Protein AF-B7BFP9-F1 (afdb_monomer_lite)

Organism: NCBI:txid537006

Secondary structure (DSSP, 8-state):
--SS--TTTTHHHHHHHHHHHHHHHHHS---GGG----HHHHHHHHHHHHHH-HHHHHHHHTSGGG-BHHHHHT-HHHHTTS---GGGHHHHSTT-SS-HHHHEE--SSGGG-EES-GGGTTSBSS-GGGT--TT--------GGG--HHHHHHHTT-------EEEEGGGTEEEEGGGS----EEETTEEE---S-HHHHHHTTTS---TT-BTTSTT-----GGGTT--HHHHB-TTT--BSS----TT---

pLDDT: mean 83.89, std 14.88, range [41.56, 98.0]

Radius of gyration: 20.92 Å; chains: 1; bounding box: 46×55×46 Å

InterPro domains:
  IPR023155 Cytochrome c-552/4 [PF13435] (49-96)
  IPR023155 Cytochrome c-552/4 [PF13435] (196-236)
  IPR036280 Multiheme cytochrome superfamily [SSF48695] (3-245)

Foldseek 3Di:
DDLQDDCPGPPPVSVVVVVVVVVCVVPHPDDPLNDFDALVSLVSSLVSCCVPPVVLVVLQVLAPQQDAPQNPQLPLVVCQVPPDAQCCCQQQVLRHPDGPVQQKDRPDHSNPIDGPDPVRGNHGSHGPVQWDDPPDPDDPDDPCVRDDPVRNVVVVVPPPDPFTFGQGSVSSGTHTLLRADPDFADAPPDTFAFAPDSVQSSVCSPQPAPPVRYAPHDNHQTFGDPCTHPGLVVAADSNRRDGPDPPPDRRPDD

Sequence (254 aa):
MDCHGTALSGGIKGLAEKTGMIYSHFTKKQTNEDVSLNEEQVLAVADRCAVCHQAEQAAWESGAHSTTYKDIFMDVEHNRMEKPYWDCFRCHGMHYDGTIHDLMSLEGKAEDWHLKNASQADRPAMTCLACHQVHAEQPQNKPYVAKNEKERAVSLTDTRSPATALYMRSEKRHLPSDKLYRTTMFDKDSVVKVSDDPNAWLCMQCHAPNNRREVGSEDDKTPTGLYEGMSCLDCHNPHSNQLKNNYRNVHQKK

Structure (mmCIF, N/CA/C/O backbone):
data_AF-B7BFP9-F1
#
_entry.id   AF-B7BFP9-F1
#
loop_
_atom_site.group_PDB
_atom_site.id
_atom_site.type_symbol
_atom_site.label_atom_id
_atom_site.label_alt_id
_atom_site.label_comp_id
_atom_site.label_asym_id
_atom_site.label_entity_id
_atom_site.label_seq_id
_atom_site.pdbx_PDB_ins_code
_atom_site.Cartn_x
_atom_site.Cartn_y
_atom_site.Cartn_z
_atom_site.occupancy
_atom_site.B_iso_or_equiv
_atom_site.auth_seq_id
_atom_site.auth_comp_id
_atom_site.auth_asym_id
_atom_site.auth_atom_id
_atom_site.pdbx_PDB_model_num
ATOM 1 N N . MET A 1 1 ? 3.159 25.644 -3.700 1.00 49.00 1 MET A N 1
ATOM 2 C CA . MET A 1 1 ? 2.068 24.816 -3.148 1.00 49.00 1 MET A CA 1
ATOM 3 C C . MET A 1 1 ? 2.610 24.191 -1.878 1.00 49.00 1 MET A C 1
ATOM 5 O O . MET A 1 1 ? 3.764 23.783 -1.889 1.00 49.00 1 MET A O 1
ATOM 9 N N . ASP A 1 2 ? 1.856 24.230 -0.786 1.00 56.38 2 ASP A N 1
ATOM 10 C CA . ASP A 1 2 ? 2.325 23.792 0.530 1.00 56.38 2 ASP A CA 1
ATOM 11 C C . ASP A 1 2 ? 1.789 22.387 0.835 1.00 56.38 2 ASP A C 1
ATOM 13 O O . ASP A 1 2 ? 0.614 22.222 1.154 1.00 56.38 2 ASP A O 1
ATOM 17 N N . CYS A 1 3 ? 2.642 21.371 0.686 1.00 53.88 3 CYS A N 1
ATOM 18 C CA . CYS A 1 3 ? 2.263 19.970 0.889 1.00 53.88 3 CYS A CA 1
ATOM 19 C C . CYS A 1 3 ? 2.114 19.597 2.378 1.00 53.88 3 CYS A C 1
ATOM 21 O O . CYS A 1 3 ? 1.461 18.606 2.702 1.00 53.88 3 CYS A O 1
ATOM 23 N N . HIS A 1 4 ? 2.672 20.394 3.299 1.00 53.31 4 HIS A N 1
ATOM 24 C CA . HIS A 1 4 ? 2.682 20.101 4.740 1.00 53.31 4 HIS A CA 1
ATOM 25 C C . HIS A 1 4 ? 1.794 21.042 5.562 1.00 53.31 4 HIS A C 1
ATOM 27 O O . HIS A 1 4 ? 1.442 20.720 6.700 1.00 53.31 4 HIS A O 1
ATOM 33 N N . GLY A 1 5 ? 1.348 22.145 4.961 1.00 50.38 5 GLY A N 1
ATOM 34 C CA . GLY A 1 5 ? 0.632 23.210 5.643 1.00 50.38 5 GLY A CA 1
ATOM 35 C C . GLY A 1 5 ? 1.591 24.155 6.371 1.00 50.38 5 GLY A C 1
ATOM 36 O O . GLY A 1 5 ? 2.664 23.770 6.839 1.00 50.38 5 GLY A O 1
ATOM 37 N N . THR A 1 6 ? 1.193 25.422 6.482 1.00 47.59 6 THR A N 1
ATOM 38 C CA . THR A 1 6 ? 2.045 26.461 7.062 1.00 47.59 6 THR A CA 1
ATOM 39 C C . THR A 1 6 ? 2.088 26.349 8.590 1.00 47.59 6 THR A C 1
ATOM 41 O O . THR A 1 6 ? 1.328 25.615 9.234 1.00 47.59 6 THR A O 1
ATOM 44 N N . ALA A 1 7 ? 2.953 27.140 9.232 1.00 41.56 7 ALA A N 1
ATOM 45 C CA . ALA A 1 7 ? 3.044 27.241 10.691 1.00 41.56 7 ALA A CA 1
ATOM 46 C C . ALA A 1 7 ? 1.686 27.500 11.397 1.00 41.56 7 ALA A C 1
ATOM 48 O O . ALA A 1 7 ? 1.552 27.161 12.571 1.00 41.56 7 ALA A O 1
ATOM 49 N N . LEU A 1 8 ? 0.654 27.964 10.684 1.00 45.28 8 LEU A N 1
ATOM 50 C CA . LEU A 1 8 ? -0.647 28.356 11.235 1.00 45.28 8 LEU A CA 1
ATOM 51 C C . LEU A 1 8 ? -1.835 27.479 10.787 1.00 45.28 8 LEU A C 1
ATOM 53 O O . LEU A 1 8 ? -2.949 27.691 11.254 1.00 45.28 8 LEU A O 1
ATOM 57 N N . SER A 1 9 ? -1.637 26.474 9.926 1.00 52.84 9 SER A N 1
ATOM 58 C CA . SER A 1 9 ? -2.751 25.753 9.282 1.00 52.84 9 SER A CA 1
ATOM 59 C C . SER A 1 9 ? -3.409 24.636 10.116 1.00 52.84 9 SER A C 1
ATOM 61 O O . SER A 1 9 ? -4.266 23.933 9.594 1.00 52.84 9 SER A O 1
ATOM 63 N N . GLY A 1 10 ? -3.009 24.436 11.381 1.00 52.28 10 GLY A N 1
ATOM 64 C CA . GLY A 1 10 ? -3.416 23.283 12.213 1.00 52.28 10 GLY A CA 1
ATOM 65 C C . GLY A 1 10 ? -4.110 23.617 13.542 1.00 52.28 10 GLY A C 1
ATOM 66 O O . GLY A 1 10 ? -4.244 22.743 14.398 1.00 52.28 10 GLY A O 1
ATOM 67 N N . GLY A 1 11 ? -4.504 24.877 13.762 1.00 58.66 11 GLY A N 1
ATOM 68 C CA . GLY A 1 11 ? -5.134 25.311 15.017 1.00 58.66 11 GLY A CA 1
ATOM 69 C C . GLY A 1 11 ? -4.262 25.077 16.265 1.00 58.66 11 GLY A C 1
ATOM 70 O O . GLY A 1 11 ? -3.034 25.042 16.188 1.00 58.66 11 GLY A O 1
ATOM 71 N N . ILE A 1 12 ? -4.897 24.913 17.432 1.00 58.00 12 ILE A N 1
ATOM 72 C CA . ILE A 1 12 ? -4.219 24.753 18.738 1.00 58.00 12 ILE A CA 1
ATOM 73 C C . ILE A 1 12 ? -3.357 23.477 18.789 1.00 58.00 12 ILE A C 1
ATOM 75 O O . ILE A 1 12 ? -2.247 23.505 19.321 1.00 58.00 12 ILE A O 1
ATOM 79 N N . LYS A 1 13 ? -3.832 22.377 18.189 1.00 56.19 13 LYS A N 1
ATOM 80 C CA . LYS A 1 13 ? -3.116 21.090 18.125 1.00 56.19 13 LYS A CA 1
ATOM 81 C C . LYS A 1 13 ? -1.828 21.220 17.302 1.00 56.19 13 LYS A C 1
ATOM 83 O O . LYS A 1 13 ? -0.756 20.861 17.780 1.00 56.19 13 LYS A O 1
ATOM 88 N N . GLY A 1 14 ? -1.903 21.881 16.143 1.00 56.81 14 GLY A N 1
ATOM 89 C CA . GLY A 1 14 ? -0.729 22.176 15.320 1.00 56.81 14 GLY A CA 1
ATOM 90 C C . GLY A 1 14 ? 0.278 23.126 15.981 1.00 56.81 14 GLY A C 1
ATOM 91 O O . GLY A 1 14 ? 1.467 23.040 15.685 1.00 56.81 14 GLY A O 1
ATOM 92 N N . LEU A 1 15 ? -0.158 24.018 16.880 1.00 62.28 15 LEU A N 1
ATOM 93 C CA . LEU A 1 15 ? 0.748 24.884 17.643 1.00 62.28 15 LEU A CA 1
ATOM 94 C C . LEU A 1 15 ? 1.512 24.093 18.717 1.00 62.28 15 LEU A C 1
ATOM 96 O O . LEU A 1 15 ? 2.730 24.225 18.804 1.00 62.28 15 LEU A O 1
ATOM 100 N N . ALA A 1 16 ? 0.823 23.233 19.476 1.00 65.81 16 ALA A N 1
ATOM 101 C CA . ALA A 1 16 ? 1.439 22.383 20.497 1.00 65.81 16 ALA A CA 1
ATOM 102 C C . ALA A 1 16 ? 2.485 21.423 19.901 1.00 65.81 16 ALA A C 1
ATOM 104 O O . ALA A 1 16 ? 3.589 21.295 20.434 1.00 65.81 16 ALA A O 1
ATOM 105 N N . GLU A 1 17 ? 2.177 20.812 18.755 1.00 66.31 17 GLU A N 1
ATOM 106 C CA . GLU A 1 17 ? 3.107 19.952 18.012 1.00 66.31 17 GLU A CA 1
ATOM 107 C C . GLU A 1 17 ? 4.356 20.720 17.559 1.00 66.31 17 GLU A C 1
ATOM 109 O O . GLU A 1 17 ? 5.481 20.256 17.738 1.00 66.31 17 GLU A O 1
ATOM 114 N N . LYS A 1 18 ? 4.182 21.942 17.042 1.00 68.88 18 LYS A N 1
ATOM 115 C CA . LYS A 1 18 ? 5.295 22.797 16.604 1.00 68.88 18 LYS A CA 1
ATOM 116 C C . LYS A 1 18 ? 6.172 23.255 17.764 1.00 68.88 18 LYS A C 1
ATOM 118 O O . LYS A 1 18 ? 7.393 23.252 17.631 1.00 68.88 18 LYS A O 1
ATOM 123 N N . THR A 1 19 ? 5.587 23.602 18.910 1.00 66.75 19 THR A N 1
ATOM 124 C CA . THR A 1 19 ? 6.354 23.908 20.126 1.00 66.75 19 THR A CA 1
ATOM 125 C C . THR A 1 19 ? 7.142 22.686 20.605 1.00 66.75 19 THR A C 1
ATOM 127 O O . THR A 1 19 ? 8.306 22.825 20.980 1.00 66.75 19 THR A O 1
ATOM 130 N N . GLY A 1 20 ? 6.551 21.489 20.517 1.00 67.00 20 GLY A N 1
ATOM 131 C CA . GLY A 1 20 ? 7.229 20.221 20.790 1.00 67.00 20 GLY A CA 1
ATOM 132 C C . GLY A 1 20 ? 8.412 19.956 19.855 1.00 67.00 20 GLY A C 1
ATOM 133 O O . GLY A 1 20 ? 9.488 19.609 20.337 1.00 67.00 20 GLY A O 1
ATOM 134 N N . MET A 1 21 ? 8.248 20.192 18.548 1.00 65.94 21 MET A N 1
ATOM 135 C CA . MET A 1 21 ? 9.328 20.061 17.560 1.00 65.94 21 MET A CA 1
ATOM 136 C C . MET A 1 21 ? 10.461 21.065 17.786 1.00 65.94 21 MET A C 1
ATOM 138 O O . MET A 1 21 ? 11.628 20.701 17.714 1.00 65.94 21 MET A O 1
ATOM 142 N N . ILE A 1 22 ? 10.146 22.330 18.084 1.00 68.25 22 ILE A N 1
ATOM 143 C CA . ILE A 1 22 ? 11.162 23.341 18.413 1.00 68.25 22 ILE A CA 1
ATOM 144 C C . ILE A 1 22 ? 11.951 22.883 19.642 1.00 68.25 22 ILE A C 1
ATOM 146 O O . ILE A 1 22 ? 13.179 22.844 19.615 1.00 68.25 22 ILE A O 1
ATOM 150 N N . TYR A 1 23 ? 11.256 22.474 20.704 1.00 72.25 23 TYR A N 1
ATOM 151 C CA . TYR A 1 23 ? 11.901 21.980 21.914 1.00 72.25 23 TYR A CA 1
ATOM 152 C C . TYR A 1 23 ? 12.798 20.767 21.636 1.00 72.25 23 TYR A C 1
ATOM 154 O O . TYR A 1 23 ? 13.943 20.745 22.089 1.00 72.25 23 TYR A O 1
ATOM 162 N N . SER A 1 24 ? 12.329 19.776 20.873 1.00 63.72 24 SER A N 1
ATOM 163 C CA . SER A 1 24 ? 13.128 18.593 20.545 1.00 63.72 24 SER A CA 1
ATOM 164 C C . SER A 1 24 ? 14.337 18.932 19.675 1.00 63.72 24 SER A C 1
ATOM 166 O O . SER A 1 24 ? 15.407 18.389 19.930 1.00 63.72 24 SER A O 1
ATOM 168 N N . HIS A 1 25 ? 14.219 19.876 18.739 1.00 65.69 25 HIS A N 1
ATOM 169 C CA . HIS A 1 25 ? 15.328 20.318 17.889 1.00 65.69 25 HIS A CA 1
ATOM 170 C C . HIS A 1 25 ? 16.458 20.991 18.686 1.00 65.69 25 HIS A C 1
ATOM 172 O O . HIS A 1 25 ? 17.631 20.830 18.359 1.00 65.69 25 HIS A O 1
ATOM 178 N N . PHE A 1 26 ? 16.121 21.716 19.760 1.00 71.00 26 PHE A N 1
ATOM 179 C CA . PHE A 1 26 ? 17.104 22.399 20.611 1.00 71.00 26 PHE A CA 1
ATOM 180 C C . PHE A 1 26 ? 17.615 21.561 21.792 1.00 71.00 26 PHE A C 1
ATOM 182 O O . PHE A 1 26 ? 18.629 21.917 22.390 1.00 71.00 26 PHE A O 1
ATOM 189 N N . THR A 1 27 ? 16.942 20.461 22.146 1.00 71.44 27 THR A N 1
ATOM 190 C CA . THR A 1 27 ? 17.296 19.638 23.323 1.00 71.44 27 THR A CA 1
ATOM 191 C C . THR A 1 27 ? 17.745 18.220 22.987 1.00 71.44 27 THR A C 1
ATOM 193 O O . THR A 1 27 ? 18.353 17.558 23.828 1.00 71.44 27 THR A O 1
ATOM 196 N N . LYS A 1 28 ? 17.479 17.737 21.768 1.00 63.47 28 LYS A N 1
ATOM 197 C CA . LYS A 1 28 ? 17.829 16.392 21.305 1.00 63.47 28 LYS A CA 1
ATOM 198 C C . LYS A 1 28 ? 18.493 16.473 19.934 1.00 63.47 28 LYS A C 1
ATOM 200 O O . LYS A 1 28 ? 18.081 17.242 19.073 1.00 63.47 28 LYS A O 1
ATOM 205 N N . LYS A 1 29 ? 19.496 15.625 19.696 1.00 59.88 29 LYS A N 1
ATOM 206 C CA . LYS A 1 29 ? 20.026 15.406 18.347 1.00 59.88 29 LYS A CA 1
ATOM 207 C C . LYS A 1 29 ? 19.013 14.552 17.580 1.00 59.88 29 LYS A C 1
ATOM 209 O O . LYS A 1 29 ? 19.076 13.333 17.665 1.00 59.88 29 LYS A O 1
ATOM 214 N N . GLN A 1 30 ? 18.054 15.194 16.918 1.00 59.75 30 GLN A N 1
ATOM 215 C CA . GLN A 1 30 ? 17.113 14.523 16.020 1.00 59.75 30 GLN A CA 1
ATOM 216 C C . GLN A 1 30 ? 17.633 14.569 14.583 1.00 59.75 30 GLN A C 1
ATOM 218 O O . GLN A 1 30 ? 18.145 15.589 14.124 1.00 59.75 30 GLN A O 1
ATOM 223 N N . THR A 1 31 ? 17.507 13.453 13.885 1.00 60.41 31 THR A N 1
ATOM 224 C CA . THR A 1 31 ? 17.652 13.341 12.436 1.00 60.41 31 THR A CA 1
ATOM 225 C C . THR A 1 31 ? 16.282 13.504 11.775 1.00 60.41 31 THR A C 1
ATOM 227 O O . THR A 1 31 ? 15.247 13.376 12.430 1.00 60.41 31 THR A O 1
ATOM 230 N N . ASN A 1 32 ? 16.247 13.770 10.466 1.00 58.62 32 ASN A N 1
ATOM 231 C CA . ASN A 1 32 ? 14.982 13.821 9.719 1.00 58.62 32 ASN A CA 1
ATOM 232 C C . ASN A 1 32 ? 14.207 12.489 9.783 1.00 58.62 32 ASN A C 1
ATOM 234 O O . ASN A 1 32 ? 12.997 12.483 9.590 1.00 58.62 32 ASN A O 1
ATOM 238 N N . GLU A 1 33 ? 14.894 11.380 10.072 1.00 57.06 33 GLU A N 1
ATOM 239 C CA . GLU A 1 33 ? 14.308 10.043 10.206 1.00 57.06 33 GLU A CA 1
ATOM 240 C C . GLU A 1 33 ? 13.586 9.833 11.551 1.00 57.06 33 GLU A C 1
ATOM 242 O O . GLU A 1 33 ? 12.790 8.909 11.670 1.00 57.06 33 GLU A O 1
ATOM 247 N N . ASP A 1 34 ? 13.799 10.710 12.543 1.00 64.56 34 ASP A N 1
ATOM 248 C CA . ASP A 1 34 ? 13.160 10.629 13.868 1.00 64.56 34 ASP A CA 1
ATOM 249 C C . ASP A 1 34 ? 11.765 11.284 13.914 1.00 64.56 34 ASP A C 1
ATOM 251 O O . ASP A 1 34 ? 11.083 11.250 14.944 1.00 64.56 34 ASP A O 1
ATOM 255 N N . VAL A 1 35 ? 11.336 11.917 12.817 1.00 69.81 35 VAL A N 1
ATOM 256 C CA . VAL A 1 35 ? 10.025 12.566 12.697 1.00 69.81 35 VAL A CA 1
ATOM 257 C C . VAL A 1 35 ? 9.077 11.624 11.962 1.00 69.81 35 VAL A C 1
ATOM 259 O O . VAL A 1 35 ? 9.203 11.414 10.759 1.00 69.81 35 VAL A O 1
ATOM 262 N N . SER A 1 36 ? 8.099 11.078 12.686 1.00 79.50 36 SER A N 1
ATOM 263 C CA . SER A 1 36 ? 7.050 10.225 12.119 1.00 79.50 36 SER A CA 1
ATOM 264 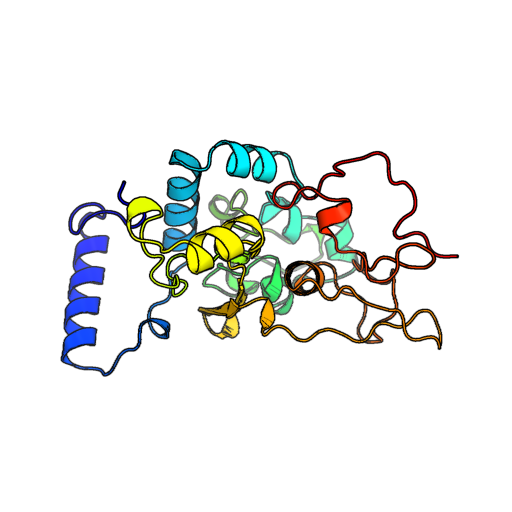C C . SER A 1 36 ? 5.685 10.902 12.179 1.00 79.50 36 SER A C 1
ATOM 266 O O . SER A 1 36 ? 5.404 11.699 13.076 1.00 79.50 36 SER A O 1
ATOM 268 N N . LEU A 1 37 ? 4.842 10.578 11.201 1.00 86.50 37 LEU A N 1
ATOM 269 C CA . LEU A 1 37 ? 3.449 11.003 11.156 1.00 86.50 37 LEU A CA 1
ATOM 270 C C . LEU A 1 37 ? 2.576 9.967 11.870 1.00 86.50 37 LEU A C 1
ATOM 272 O O . LEU A 1 37 ? 2.803 8.764 11.735 1.00 86.50 37 LEU A O 1
ATOM 276 N N . ASN A 1 38 ? 1.578 10.444 12.607 1.00 90.81 38 ASN A N 1
ATOM 277 C CA . ASN A 1 38 ? 0.471 9.608 13.072 1.00 90.81 38 ASN A CA 1
ATOM 278 C C . ASN A 1 38 ? -0.551 9.384 11.939 1.00 90.81 38 ASN A C 1
ATOM 280 O O . ASN A 1 38 ? -0.467 10.028 10.890 1.00 90.81 38 ASN A O 1
ATOM 284 N N . GLU A 1 39 ? -1.524 8.496 12.136 1.00 93.69 39 GLU A N 1
ATOM 285 C CA . GLU A 1 39 ? -2.492 8.135 11.092 1.00 93.69 39 GLU A CA 1
ATOM 286 C C . GLU A 1 39 ? -3.266 9.352 10.559 1.00 93.69 39 GLU A C 1
ATOM 288 O O . GLU A 1 39 ? -3.402 9.542 9.353 1.00 93.69 39 GLU A O 1
ATOM 293 N N . GLU A 1 40 ? -3.747 10.211 11.459 1.00 93.00 40 GLU A N 1
ATOM 294 C CA . GLU A 1 40 ? -4.509 11.418 11.115 1.00 93.00 40 GLU A CA 1
ATOM 295 C C . GLU A 1 40 ? -3.687 12.354 10.217 1.00 93.00 40 GLU A C 1
ATOM 297 O O . GLU A 1 40 ? -4.192 12.892 9.232 1.00 93.00 40 GLU A O 1
ATOM 302 N N . GLN A 1 41 ? -2.397 12.507 10.518 1.00 91.19 41 GLN A N 1
ATOM 303 C CA . GLN A 1 41 ? -1.469 13.301 9.720 1.00 91.19 41 GLN A CA 1
ATOM 304 C C . GLN A 1 41 ? -1.157 12.642 8.372 1.00 91.19 41 GLN A C 1
ATOM 306 O O . GLN A 1 41 ? -1.090 13.346 7.366 1.00 91.19 41 GLN A O 1
ATOM 311 N N . VAL A 1 42 ? -0.991 11.315 8.326 1.00 92.50 42 VAL A N 1
ATOM 312 C CA . VAL A 1 42 ? -0.808 10.560 7.074 1.00 92.50 42 VAL A CA 1
ATOM 313 C C . VAL A 1 42 ? -1.997 10.790 6.143 1.00 92.50 42 VAL A C 1
ATOM 315 O O . VAL A 1 42 ? -1.793 11.123 4.976 1.00 92.50 42 VAL A O 1
ATOM 318 N N . LEU A 1 43 ? -3.223 10.654 6.654 1.00 94.00 43 LEU A N 1
ATOM 319 C CA . LEU A 1 43 ? -4.447 10.872 5.880 1.00 94.00 43 LEU A CA 1
ATOM 320 C C . LEU A 1 43 ? -4.532 12.319 5.381 1.00 94.00 43 LEU A C 1
ATOM 322 O O . LEU A 1 43 ? -4.720 12.550 4.190 1.00 94.00 43 LEU A O 1
ATOM 326 N N . ALA A 1 44 ? -4.262 13.296 6.251 1.00 92.44 44 ALA A N 1
ATOM 327 C CA . ALA A 1 44 ? -4.261 14.705 5.866 1.00 92.44 44 ALA A CA 1
ATOM 328 C C . ALA A 1 44 ? -3.203 15.045 4.797 1.00 92.44 44 ALA A C 1
ATOM 330 O O . ALA A 1 44 ? -3.405 15.953 3.990 1.00 92.44 44 ALA A O 1
ATOM 331 N N . VAL A 1 45 ? -2.057 14.357 4.790 1.00 90.75 45 VAL A N 1
ATOM 332 C CA . VAL A 1 45 ? -1.042 14.508 3.737 1.00 90.75 45 VAL A CA 1
ATOM 333 C C . VAL A 1 45 ? -1.506 13.849 2.439 1.00 90.75 45 VAL A C 1
ATOM 335 O O . VAL A 1 45 ? -1.376 14.471 1.387 1.00 90.75 45 VAL A O 1
ATOM 338 N N . ALA A 1 46 ? -2.077 12.643 2.499 1.00 90.94 46 ALA A N 1
ATOM 339 C CA . ALA A 1 46 ? -2.614 11.957 1.325 1.00 90.94 46 ALA A CA 1
ATOM 340 C C . ALA A 1 46 ? -3.694 12.799 0.616 1.00 90.94 46 ALA A C 1
ATOM 342 O O . ALA A 1 46 ? -3.609 13.002 -0.596 1.00 90.94 46 ALA A O 1
ATOM 343 N N . ASP A 1 47 ? -4.611 13.411 1.372 1.00 91.81 47 ASP A N 1
ATOM 344 C CA . ASP A 1 47 ? -5.629 14.325 0.831 1.00 91.81 47 ASP A CA 1
ATOM 345 C C . ASP A 1 47 ? -5.007 15.532 0.108 1.00 91.81 47 ASP A C 1
ATOM 347 O O . ASP A 1 47 ? -5.505 16.003 -0.916 1.00 91.81 47 ASP A O 1
ATOM 351 N N . ARG A 1 48 ? -3.875 16.045 0.606 1.00 90.25 48 ARG A N 1
ATOM 352 C CA . ARG A 1 48 ? -3.155 17.153 -0.043 1.00 90.25 48 ARG A CA 1
ATOM 353 C C . ARG A 1 48 ? -2.434 16.712 -1.306 1.00 90.25 48 ARG A C 1
ATOM 355 O O . ARG A 1 48 ? -2.352 17.507 -2.242 1.00 90.25 48 ARG A O 1
ATOM 362 N N . CYS A 1 49 ? -1.929 15.479 -1.360 1.00 88.56 49 CYS A N 1
ATOM 363 C CA . CYS A 1 49 ? -1.358 14.923 -2.585 1.00 88.56 49 CYS A CA 1
ATOM 364 C C . CYS A 1 49 ? -2.391 14.973 -3.719 1.00 88.56 49 CYS A C 1
ATOM 366 O O . CYS A 1 49 ? -2.066 15.460 -4.803 1.00 88.56 49 CYS A O 1
ATOM 368 N N . ALA A 1 50 ? -3.641 14.583 -3.445 1.00 89.69 50 ALA A N 1
ATOM 369 C CA . ALA A 1 50 ? -4.731 14.554 -4.423 1.00 89.69 50 ALA A CA 1
ATOM 370 C C . ALA A 1 50 ? -5.053 15.923 -5.054 1.00 89.69 50 ALA A C 1
ATOM 372 O O . ALA A 1 50 ? -5.519 15.981 -6.190 1.00 89.69 50 ALA A O 1
ATOM 373 N N . VAL A 1 51 ? -4.750 17.038 -4.375 1.00 89.38 51 VAL A N 1
ATOM 374 C CA . VAL A 1 51 ? -4.963 18.393 -4.922 1.00 89.38 51 VAL A CA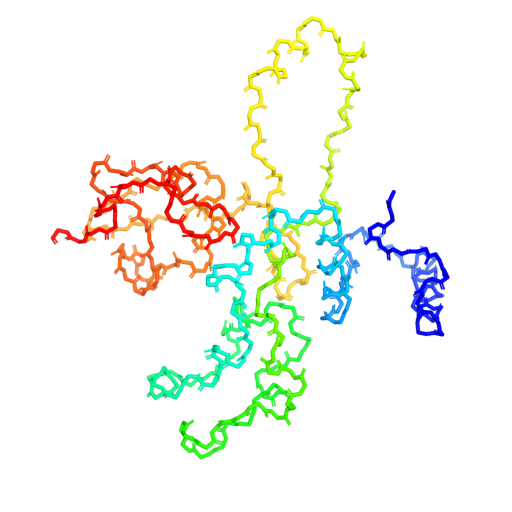 1
ATOM 375 C C . VAL A 1 51 ? -4.157 18.616 -6.206 1.00 89.38 51 VAL A C 1
ATOM 377 O O . VAL A 1 51 ? -4.653 19.256 -7.134 1.00 89.38 51 VAL A O 1
ATOM 380 N N . CYS A 1 52 ? -2.929 18.089 -6.265 1.00 86.31 52 CYS A N 1
ATOM 381 C CA . CYS A 1 52 ? -2.029 18.239 -7.415 1.00 86.31 52 CYS A CA 1
ATOM 382 C C . CYS A 1 52 ? -1.911 16.953 -8.252 1.00 86.31 52 CYS A C 1
ATOM 384 O O . CYS A 1 52 ? -1.756 17.038 -9.467 1.00 86.31 52 CYS A O 1
ATOM 386 N N . HIS A 1 53 ? -2.010 15.780 -7.623 1.00 87.88 53 HIS A N 1
ATOM 387 C CA . HIS A 1 53 ? -1.886 14.454 -8.240 1.00 87.88 53 HIS A CA 1
ATOM 388 C C . HIS A 1 53 ? -3.258 13.826 -8.512 1.00 87.88 53 HIS A C 1
ATOM 390 O O . HIS A 1 53 ? -3.575 12.732 -8.052 1.00 87.88 53 HIS A O 1
ATOM 396 N N . GLN A 1 54 ? -4.112 14.557 -9.231 1.00 92.38 54 GLN A N 1
ATOM 397 C CA . GLN A 1 54 ? -5.512 14.173 -9.449 1.00 92.38 54 GLN A CA 1
ATOM 398 C C . GLN A 1 54 ? -5.651 12.898 -10.291 1.00 92.38 54 GLN A C 1
ATOM 400 O O . GLN A 1 54 ? -6.530 12.080 -10.034 1.00 92.38 54 GLN A O 1
ATOM 405 N N . ALA A 1 55 ? -4.782 12.713 -11.290 1.00 91.19 55 ALA A N 1
ATOM 406 C CA . ALA A 1 55 ? -4.812 11.530 -12.147 1.00 91.19 55 ALA A CA 1
ATOM 407 C C . ALA A 1 55 ? -4.361 10.274 -11.389 1.00 91.19 55 ALA A C 1
ATOM 409 O O . ALA A 1 55 ? -4.971 9.215 -11.527 1.00 91.19 55 ALA A O 1
ATOM 410 N N . GLU A 1 56 ? -3.316 10.393 -10.567 1.00 92.00 56 GLU A N 1
ATOM 411 C CA . GLU A 1 56 ? -2.841 9.311 -9.707 1.00 92.00 56 GLU A CA 1
ATOM 412 C C . GLU A 1 56 ? -3.871 8.960 -8.632 1.00 92.00 56 GLU A C 1
ATOM 414 O O . GLU A 1 56 ? -4.128 7.777 -8.418 1.00 92.00 56 GLU A O 1
ATOM 419 N N . GLN A 1 57 ? -4.508 9.967 -8.024 1.00 93.94 57 GLN A N 1
ATOM 420 C CA . GLN A 1 57 ? -5.600 9.769 -7.072 1.00 93.94 57 GLN A CA 1
ATOM 421 C C . GLN A 1 57 ? -6.764 9.008 -7.714 1.00 93.94 57 GLN A C 1
ATOM 423 O O . GLN A 1 57 ? -7.179 7.981 -7.191 1.00 93.94 57 GLN A O 1
ATOM 428 N N . ALA A 1 58 ? -7.250 9.459 -8.874 1.00 94.69 58 ALA A N 1
ATOM 429 C CA . ALA A 1 58 ? -8.350 8.794 -9.573 1.00 94.69 58 ALA A CA 1
ATOM 430 C C . ALA A 1 58 ? -7.998 7.347 -9.965 1.00 94.69 58 ALA A C 1
ATOM 432 O O . ALA A 1 58 ? -8.839 6.452 -9.892 1.00 94.69 58 ALA A O 1
ATOM 433 N N . ALA A 1 59 ? -6.745 7.092 -10.356 1.00 92.94 59 ALA A N 1
ATOM 434 C CA . ALA A 1 59 ? -6.275 5.738 -10.621 1.00 92.94 59 ALA A CA 1
ATOM 435 C C . ALA A 1 59 ? -6.273 4.882 -9.343 1.00 92.94 59 ALA A C 1
ATOM 437 O O . ALA A 1 59 ? -6.772 3.758 -9.381 1.00 92.94 59 ALA A O 1
ATOM 438 N N . TRP A 1 60 ? -5.771 5.409 -8.223 1.00 95.19 60 TRP A N 1
ATOM 439 C CA . TRP A 1 60 ? -5.785 4.724 -6.928 1.00 95.19 60 TRP A CA 1
ATOM 440 C C . TRP A 1 60 ? -7.212 4.394 -6.469 1.00 95.19 60 TRP A C 1
ATOM 442 O O . TRP A 1 60 ? -7.480 3.233 -6.173 1.00 95.19 60 TRP A O 1
ATOM 452 N N . GLU A 1 61 ? -8.141 5.356 -6.532 1.00 95.12 61 GLU A N 1
ATOM 453 C CA . GLU A 1 61 ? -9.566 5.175 -6.190 1.00 95.12 61 GLU A CA 1
ATOM 454 C C . GLU A 1 61 ? -10.282 4.147 -7.075 1.00 95.12 61 GLU A C 1
ATOM 456 O O . GLU A 1 61 ? -11.241 3.507 -6.652 1.00 95.12 61 GLU A O 1
ATOM 461 N N . SER A 1 62 ? -9.838 3.984 -8.324 1.00 94.06 62 SER A N 1
ATOM 462 C CA . SER A 1 62 ? -10.417 3.001 -9.247 1.00 94.06 62 SER A CA 1
ATOM 463 C C . SER A 1 62 ? -9.903 1.569 -9.032 1.00 94.06 62 SER A C 1
ATOM 465 O O . SER A 1 62 ? -10.385 0.636 -9.682 1.00 94.06 62 SER A O 1
ATOM 467 N N . GLY A 1 63 ? -8.875 1.392 -8.198 1.00 90.75 63 GLY A N 1
ATOM 468 C CA . GLY A 1 63 ? -8.168 0.132 -7.997 1.00 90.75 63 GLY A CA 1
ATOM 469 C C . GLY A 1 63 ? -8.402 -0.484 -6.621 1.00 90.75 63 GLY A C 1
ATOM 470 O O . GLY A 1 63 ? -8.865 0.161 -5.692 1.00 90.75 63 GLY A O 1
ATOM 471 N N . ALA A 1 64 ? -7.990 -1.742 -6.447 1.00 89.38 64 ALA A N 1
ATOM 472 C CA . ALA A 1 64 ? -8.077 -2.423 -5.149 1.00 89.38 64 ALA A CA 1
ATOM 473 C C . ALA A 1 64 ? -7.164 -1.803 -4.069 1.00 89.38 64 ALA A C 1
ATOM 475 O O . ALA A 1 64 ? -7.292 -2.114 -2.888 1.00 89.38 64 ALA A O 1
ATOM 476 N N . HIS A 1 65 ? -6.241 -0.911 -4.447 1.00 92.06 65 HIS A N 1
ATOM 477 C CA . HIS A 1 65 ? -5.388 -0.206 -3.494 1.00 92.06 65 HIS A CA 1
ATOM 478 C C . HIS A 1 65 ? -6.137 0.826 -2.643 1.00 92.06 65 HIS A C 1
ATOM 480 O O . HIS A 1 65 ? -5.628 1.180 -1.581 1.00 92.06 65 HIS A O 1
ATOM 486 N N . SER A 1 66 ? -7.333 1.265 -3.054 1.00 94.50 66 SER A N 1
ATOM 487 C CA . SER A 1 66 ? -8.203 2.121 -2.239 1.00 94.50 66 SER A CA 1
ATOM 488 C C . SER A 1 66 ? -9.104 1.347 -1.275 1.00 94.50 66 SER A C 1
ATOM 490 O O . SER A 1 66 ? -10.066 1.905 -0.752 1.00 94.50 66 SER A O 1
ATOM 492 N N . THR A 1 67 ? -8.806 0.065 -1.040 1.00 95.00 67 THR A N 1
ATOM 493 C CA . THR A 1 67 ? -9.490 -0.758 -0.038 1.00 95.00 67 THR A CA 1
ATOM 494 C C . THR A 1 67 ? -9.447 -0.110 1.343 1.00 95.00 67 THR A C 1
ATOM 496 O O . THR A 1 67 ? -8.454 0.507 1.746 1.00 95.00 67 THR A O 1
ATOM 499 N N . THR A 1 68 ? -10.523 -0.292 2.096 1.00 97.69 68 THR A N 1
ATOM 500 C CA . THR A 1 68 ? -10.684 0.284 3.431 1.00 97.69 68 THR A CA 1
ATOM 501 C C . THR A 1 68 ? -10.417 -0.737 4.535 1.00 97.69 68 THR A C 1
ATOM 503 O O . THR A 1 68 ? -10.323 -1.942 4.284 1.00 97.69 68 THR A O 1
ATOM 506 N N . TYR A 1 69 ? -10.323 -0.278 5.785 1.00 98.00 69 TYR A N 1
ATOM 507 C CA . TYR A 1 69 ? -10.289 -1.186 6.935 1.00 98.00 69 TYR A CA 1
ATOM 508 C C . TYR A 1 69 ? -11.527 -2.068 7.014 1.00 98.00 69 TYR A C 1
ATOM 510 O O . TYR A 1 69 ? -11.416 -3.226 7.407 1.00 98.00 69 TYR A O 1
ATOM 518 N N . LYS A 1 70 ? -12.697 -1.554 6.631 1.00 97.75 70 LYS A N 1
ATOM 519 C CA . LYS A 1 70 ? -13.910 -2.362 6.561 1.00 97.75 70 LYS A CA 1
ATOM 520 C C . LYS A 1 70 ? -13.767 -3.480 5.532 1.00 97.75 70 LYS A C 1
ATOM 522 O O . LYS A 1 70 ? -14.037 -4.622 5.873 1.00 97.75 70 LYS A O 1
ATOM 527 N N . ASP A 1 71 ? -13.321 -3.169 4.320 1.00 97.25 71 ASP A N 1
ATOM 528 C CA . ASP A 1 71 ? -13.198 -4.168 3.249 1.00 97.25 71 ASP A CA 1
ATOM 529 C C . ASP A 1 71 ? -12.236 -5.304 3.625 1.00 97.25 71 ASP A C 1
ATOM 531 O O . ASP A 1 71 ? -12.501 -6.456 3.304 1.00 97.25 71 ASP A O 1
ATOM 535 N N . ILE A 1 72 ? -11.151 -4.990 4.345 1.00 96.56 72 ILE A N 1
ATOM 536 C CA . ILE A 1 72 ? -10.166 -5.990 4.777 1.00 96.56 72 ILE A CA 1
ATOM 537 C C . ILE A 1 72 ? -10.604 -6.730 6.046 1.00 96.56 72 ILE A C 1
ATOM 539 O O . ILE A 1 72 ? -10.632 -7.956 6.075 1.00 96.56 72 ILE A O 1
ATOM 543 N N . PHE A 1 73 ? -10.909 -6.010 7.128 1.00 97.44 73 PHE A N 1
ATOM 544 C CA . PHE A 1 73 ? -11.066 -6.622 8.453 1.00 97.44 73 PHE A CA 1
ATOM 545 C C . PHE A 1 73 ? -12.491 -7.105 8.747 1.00 97.44 73 PHE A C 1
ATOM 547 O O . PHE A 1 73 ? -12.689 -7.835 9.720 1.00 97.44 73 PHE A O 1
ATOM 554 N N . MET A 1 74 ? -13.476 -6.730 7.924 1.00 96.75 74 MET A N 1
ATOM 555 C CA . MET A 1 74 ? -14.870 -7.179 8.053 1.00 96.75 74 MET A CA 1
ATOM 556 C C . MET A 1 74 ? -15.262 -8.243 7.014 1.00 96.75 74 MET A C 1
ATOM 558 O O . MET A 1 74 ? -16.444 -8.581 6.926 1.00 96.75 74 MET A O 1
ATOM 562 N N . ASP A 1 75 ? -14.316 -8.783 6.236 1.00 96.88 75 ASP A N 1
ATOM 563 C CA . ASP A 1 75 ? -14.580 -9.923 5.352 1.00 96.88 75 ASP A CA 1
ATOM 564 C C . ASP A 1 75 ? -14.768 -11.197 6.189 1.00 96.88 75 ASP A C 1
ATOM 566 O O . ASP A 1 75 ? -13.817 -11.817 6.665 1.00 96.88 75 ASP A O 1
ATOM 570 N N . VAL A 1 76 ? -16.027 -11.592 6.378 1.00 96.81 76 VAL A N 1
ATOM 571 C CA . VAL A 1 76 ? -16.390 -12.770 7.175 1.00 96.81 76 VAL A CA 1
ATOM 572 C C . VAL A 1 76 ? -15.851 -14.065 6.563 1.00 96.81 76 VAL A C 1
ATOM 574 O O . VAL A 1 76 ? -15.464 -14.963 7.310 1.00 96.81 76 VAL A O 1
ATOM 577 N N . GLU A 1 77 ? -15.804 -14.186 5.233 1.00 96.44 77 GLU A N 1
ATOM 578 C CA . GLU A 1 77 ? -15.315 -15.407 4.587 1.00 96.44 77 GLU A CA 1
ATOM 579 C C . GLU A 1 77 ? -13.808 -15.561 4.794 1.00 96.44 77 GLU A C 1
ATOM 581 O O . GLU A 1 77 ? -13.346 -16.644 5.157 1.00 96.44 77 GLU A O 1
ATOM 586 N N . HIS A 1 78 ? -13.050 -14.469 4.665 1.00 94.69 78 HIS A N 1
ATOM 587 C CA . HIS A 1 78 ? -11.633 -14.469 5.023 1.00 94.69 78 HIS A CA 1
ATOM 588 C C . HIS A 1 78 ? -11.420 -14.734 6.519 1.00 94.69 78 HIS A C 1
ATO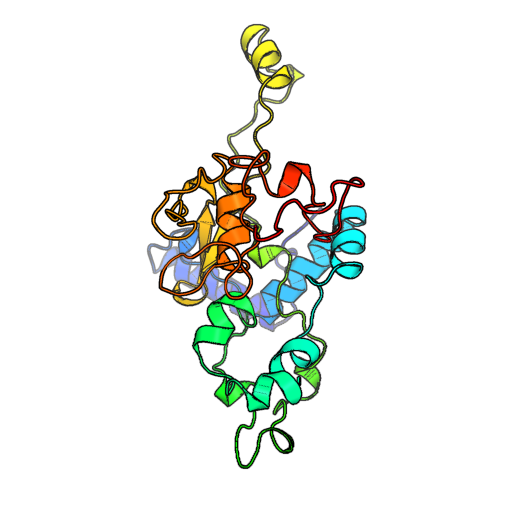M 590 O O . HIS A 1 78 ? -10.628 -15.601 6.889 1.00 94.69 78 HIS A O 1
ATOM 596 N N . ASN A 1 79 ? -12.177 -14.056 7.385 1.00 96.31 79 ASN A N 1
ATOM 597 C CA . ASN A 1 79 ? -12.041 -14.150 8.840 1.00 96.31 79 ASN A CA 1
ATOM 598 C C . ASN A 1 79 ? -12.336 -15.553 9.403 1.00 96.31 79 ASN A C 1
ATOM 600 O O . ASN A 1 79 ? -11.890 -15.889 10.503 1.00 96.31 79 ASN A O 1
ATOM 604 N N . ARG A 1 80 ? -13.083 -16.393 8.673 1.00 96.19 80 ARG A N 1
ATOM 605 C CA . ARG A 1 80 ? -13.262 -17.817 9.011 1.00 96.19 80 ARG A CA 1
ATOM 606 C C . ARG A 1 80 ? -12.006 -18.652 8.768 1.00 96.19 80 ARG A C 1
ATOM 608 O O . ARG A 1 80 ? -11.869 -19.706 9.388 1.00 96.19 80 ARG A O 1
ATOM 615 N N . MET A 1 81 ? -11.131 -18.216 7.864 1.00 94.50 81 MET A N 1
ATOM 616 C CA . MET A 1 81 ? -9.874 -18.891 7.537 1.00 94.50 81 MET A CA 1
ATOM 617 C C . MET A 1 81 ? -8.733 -18.411 8.431 1.00 94.50 81 MET A C 1
ATOM 619 O O . MET A 1 81 ? -7.993 -19.239 8.953 1.00 94.50 81 MET A O 1
ATOM 623 N N . GLU A 1 82 ? -8.624 -17.098 8.637 1.00 92.94 82 GLU A N 1
ATOM 624 C CA . GLU A 1 82 ? -7.559 -16.482 9.426 1.00 92.94 82 GLU A CA 1
ATOM 625 C C . GLU A 1 82 ? -8.139 -15.395 10.333 1.00 92.94 82 GLU A C 1
ATOM 627 O O . GLU A 1 82 ? -8.837 -14.484 9.888 1.00 92.94 82 GLU A O 1
ATOM 632 N N . LYS A 1 83 ? -7.847 -15.475 11.634 1.00 95.50 83 LYS A N 1
ATOM 633 C CA . LYS A 1 83 ? -8.282 -14.449 12.582 1.00 95.50 83 LYS A CA 1
ATOM 634 C C . LYS A 1 83 ? -7.392 -13.214 12.425 1.00 95.50 83 LYS A C 1
ATOM 636 O O . LYS A 1 83 ? -6.185 -13.373 12.573 1.00 95.50 83 LYS A O 1
ATOM 641 N N . PRO A 1 84 ? -7.934 -11.989 12.263 1.00 96.06 84 PRO A N 1
ATOM 642 C CA . PRO A 1 84 ? -7.110 -10.788 12.210 1.00 96.06 84 PRO A CA 1
ATOM 643 C C . PRO A 1 84 ? -6.139 -10.703 13.391 1.00 96.06 84 PRO A C 1
ATOM 645 O O . PRO A 1 84 ? -6.535 -10.802 14.557 1.00 96.06 84 PRO A O 1
ATOM 648 N N . TYR A 1 85 ? -4.860 -10.508 13.084 1.00 94.81 85 TYR A N 1
ATOM 649 C CA . TYR A 1 85 ? -3.781 -10.458 14.064 1.00 94.81 85 TYR A CA 1
ATOM 650 C C . TYR A 1 85 ? -2.793 -9.335 13.735 1.00 94.81 85 TYR A C 1
ATOM 652 O O . TYR A 1 85 ? -2.950 -8.589 12.770 1.00 94.81 85 TYR A O 1
ATOM 660 N N . TRP A 1 86 ? -1.786 -9.154 14.590 1.00 91.69 86 TRP A N 1
ATOM 661 C CA . TRP A 1 86 ? -0.906 -7.986 14.531 1.00 91.69 86 TRP A CA 1
ATOM 662 C C . TRP A 1 86 ? -0.125 -7.860 13.212 1.00 91.69 86 TRP A C 1
ATOM 664 O O . TRP A 1 86 ? 0.139 -6.737 12.787 1.00 91.69 86 TRP A O 1
ATOM 674 N N . ASP A 1 87 ? 0.227 -8.967 12.552 1.00 91.62 87 ASP A N 1
ATOM 675 C CA . ASP A 1 87 ? 1.040 -8.931 11.327 1.00 91.62 87 ASP A CA 1
ATOM 676 C C . ASP A 1 87 ? 0.214 -8.505 10.105 1.00 91.62 87 ASP A C 1
ATOM 678 O O . ASP A 1 87 ? 0.760 -7.947 9.156 1.00 91.62 87 ASP A O 1
ATOM 682 N N . CYS A 1 88 ? -1.122 -8.613 10.166 1.00 93.94 88 CYS A N 1
ATOM 683 C CA . CYS A 1 88 ? -2.008 -8.027 9.157 1.00 93.94 88 CYS A CA 1
ATOM 684 C C . CYS A 1 88 ? -1.752 -6.516 9.001 1.00 93.94 88 CYS A C 1
ATOM 686 O O . CYS A 1 88 ? -1.893 -5.965 7.910 1.00 93.94 88 CYS A O 1
ATOM 688 N N . PHE A 1 89 ? -1.320 -5.830 10.069 1.00 95.50 89 PHE A N 1
ATOM 689 C CA . PHE A 1 89 ? -0.999 -4.400 10.030 1.00 95.50 89 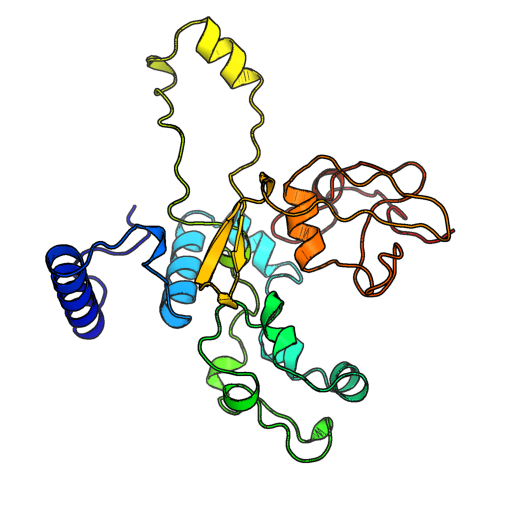PHE A CA 1
ATOM 690 C C . PHE A 1 89 ? 0.313 -4.068 9.327 1.00 95.50 89 PHE A C 1
ATOM 692 O O . PHE A 1 89 ? 0.553 -2.895 9.037 1.00 95.50 89 PHE A O 1
ATOM 699 N N . ARG A 1 90 ? 1.147 -5.061 8.999 1.00 91.50 90 ARG A N 1
ATOM 700 C CA . ARG A 1 90 ? 2.319 -4.842 8.148 1.00 91.50 90 ARG A CA 1
ATOM 701 C C . ARG A 1 90 ? 1.918 -4.290 6.776 1.00 91.50 90 ARG A C 1
ATOM 703 O O . ARG A 1 90 ? 2.682 -3.511 6.217 1.00 91.50 90 ARG A O 1
ATOM 710 N N . CYS A 1 91 ? 0.730 -4.652 6.282 1.00 91.75 91 CYS A N 1
ATOM 711 C CA . CYS A 1 91 ? 0.225 -4.244 4.968 1.00 91.75 91 CYS A CA 1
ATOM 712 C C . CYS A 1 91 ? -1.136 -3.530 5.042 1.00 91.75 91 CYS A C 1
ATOM 714 O O . CYS A 1 91 ? -1.329 -2.515 4.385 1.00 91.75 91 CYS A O 1
ATOM 716 N N . HIS A 1 92 ? -2.067 -4.001 5.875 1.00 95.06 92 HIS A N 1
ATOM 717 C CA . HIS A 1 92 ? -3.453 -3.508 5.896 1.00 95.06 92 HIS A CA 1
ATOM 718 C C . HIS A 1 92 ? -3.761 -2.511 7.020 1.00 95.06 92 HIS A C 1
ATOM 720 O O . HIS A 1 92 ? -4.899 -2.094 7.187 1.00 95.06 92 HIS A O 1
ATOM 726 N N . GLY A 1 93 ? -2.754 -2.145 7.808 1.00 94.88 93 GLY A N 1
ATOM 727 C CA . GLY A 1 93 ? -2.856 -1.198 8.921 1.00 94.88 93 GLY A CA 1
ATOM 728 C C . GLY A 1 93 ? -1.563 -0.413 9.097 1.00 94.88 93 GLY A C 1
ATOM 729 O O . GLY A 1 93 ? -1.197 -0.065 10.219 1.00 94.88 93 GLY A O 1
ATOM 730 N N . MET A 1 94 ? -0.844 -0.184 7.989 1.00 94.94 94 MET A N 1
ATOM 731 C CA . MET A 1 94 ? 0.525 0.343 7.981 1.00 94.94 94 MET A CA 1
ATOM 732 C C . MET A 1 94 ? 0.641 1.632 8.788 1.00 94.94 94 MET A C 1
ATOM 734 O O . MET A 1 94 ? 1.581 1.784 9.559 1.00 94.94 94 MET A O 1
ATOM 738 N N . HIS A 1 95 ? -0.343 2.519 8.652 1.00 94.94 95 HIS A N 1
ATOM 739 C CA . HIS A 1 95 ? -0.363 3.823 9.308 1.00 94.94 95 HIS A CA 1
ATOM 740 C C . HIS A 1 95 ? -1.264 3.875 10.545 1.00 94.94 95 HIS A C 1
ATOM 742 O O . HIS A 1 95 ? -1.301 4.910 11.200 1.00 94.94 95 HIS A O 1
ATOM 748 N N . TYR A 1 96 ? -1.968 2.790 10.887 1.00 95.88 96 TYR A N 1
ATOM 749 C CA . TYR A 1 96 ? -2.813 2.756 12.076 1.00 95.88 96 TYR A CA 1
ATOM 750 C C . TYR A 1 96 ? -1.951 2.795 13.342 1.00 95.88 96 TYR A C 1
ATOM 752 O O . TYR A 1 96 ? -1.072 1.947 13.549 1.00 95.88 96 TYR A O 1
ATOM 760 N N . ASP A 1 97 ? -2.212 3.769 14.213 1.00 92.62 97 ASP A N 1
ATOM 761 C CA . ASP A 1 97 ? -1.397 4.000 15.410 1.00 92.62 97 ASP A CA 1
ATOM 762 C C . ASP A 1 97 ? -1.580 2.929 16.495 1.00 92.62 97 ASP A C 1
ATOM 764 O O . ASP A 1 97 ? -0.669 2.703 17.294 1.00 92.62 97 ASP A O 1
ATOM 768 N N . GLY A 1 98 ? -2.736 2.261 16.524 1.00 94.00 98 GLY A N 1
ATOM 769 C CA . GLY A 1 98 ? -3.079 1.254 17.530 1.00 94.00 98 GLY A CA 1
ATOM 770 C C . GLY A 1 98 ? -2.701 -0.178 17.144 1.00 94.00 98 GLY A C 1
ATOM 771 O O . GLY A 1 98 ? -1.970 -0.445 16.194 1.00 94.00 98 GLY A O 1
ATOM 772 N N . THR A 1 99 ? -3.215 -1.137 17.897 1.00 95.25 99 THR A N 1
ATOM 773 C CA . THR A 1 99 ? -3.096 -2.579 17.657 1.00 95.25 99 THR A CA 1
ATOM 774 C C . THR A 1 99 ? -4.372 -3.141 17.036 1.00 95.25 99 THR A C 1
ATOM 776 O O . THR A 1 99 ? -5.408 -2.477 17.005 1.00 95.25 99 THR A O 1
ATOM 779 N N . ILE A 1 100 ? -4.330 -4.388 16.560 1.00 96.19 100 ILE A N 1
ATOM 780 C CA . ILE A 1 100 ? -5.533 -5.042 16.029 1.00 96.19 100 ILE A CA 1
ATOM 781 C C . ILE A 1 100 ? -6.660 -5.090 17.070 1.00 96.19 100 ILE A C 1
ATOM 783 O O . ILE A 1 100 ? -7.826 -4.979 16.714 1.00 96.19 100 ILE A O 1
ATOM 787 N N . HIS A 1 101 ? -6.322 -5.153 18.361 1.00 96.25 101 HIS A N 1
ATOM 788 C CA . HIS A 1 101 ? -7.291 -5.109 19.453 1.00 96.25 101 HIS A CA 1
ATOM 789 C C . HIS A 1 101 ? -7.814 -3.701 19.753 1.00 96.25 101 HIS A C 1
ATOM 791 O O . HIS A 1 101 ? -8.857 -3.582 20.390 1.00 96.25 101 HIS A O 1
ATOM 797 N N . ASP A 1 102 ? -7.141 -2.641 19.309 1.00 97.00 102 ASP A N 1
ATOM 798 C CA . ASP A 1 102 ? -7.674 -1.275 19.376 1.00 97.00 102 ASP A CA 1
ATOM 799 C C . ASP A 1 102 ? -8.640 -1.011 18.212 1.00 97.00 102 ASP A C 1
ATOM 801 O O . ASP A 1 102 ? -9.663 -0.348 18.393 1.00 97.00 102 ASP A O 1
ATOM 805 N N . LEU A 1 103 ? -8.350 -1.591 17.041 1.00 97.44 103 LEU A N 1
ATOM 806 C CA . LEU A 1 103 ? -9.168 -1.454 15.837 1.00 97.44 103 LEU A CA 1
ATOM 807 C C . LEU A 1 103 ? -10.426 -2.335 15.880 1.00 97.44 103 LEU A C 1
ATOM 809 O O . LEU A 1 103 ? -11.527 -1.860 15.600 1.00 97.44 103 LEU A O 1
ATOM 813 N N . MET A 1 104 ? -10.264 -3.609 16.244 1.00 97.38 104 MET A N 1
ATOM 814 C CA . MET A 1 104 ? -11.282 -4.654 16.130 1.00 97.38 104 MET A CA 1
ATOM 815 C C . MET A 1 104 ? -11.684 -5.234 17.489 1.00 97.38 104 MET A C 1
ATOM 817 O O . MET A 1 104 ? -10.857 -5.488 18.369 1.00 97.38 104 MET A O 1
ATOM 821 N N . SER A 1 105 ? -12.977 -5.510 17.636 1.00 97.44 105 SER A N 1
ATOM 822 C CA . SER A 1 105 ? -13.515 -6.443 18.619 1.00 97.44 105 SER A CA 1
ATOM 823 C C . SER A 1 105 ? -13.514 -7.837 18.002 1.00 97.44 105 SER A C 1
ATOM 825 O O . SER A 1 105 ? -14.125 -8.050 16.958 1.00 97.44 105 SER A O 1
ATOM 827 N N . LEU A 1 106 ? -12.794 -8.770 18.627 1.00 96.69 106 LEU A N 1
ATOM 828 C CA . LEU A 1 106 ? -12.543 -10.117 18.099 1.00 96.69 106 LEU A CA 1
ATOM 829 C C . LEU A 1 106 ? -13.025 -11.219 19.064 1.00 96.69 106 LEU A C 1
ATOM 831 O O . LEU A 1 106 ? -12.395 -12.279 19.185 1.00 96.69 106 LEU A O 1
ATOM 835 N N . GLU A 1 107 ? -14.087 -10.923 19.814 1.00 95.81 107 GLU A N 1
ATOM 836 C CA . GLU A 1 107 ? -14.759 -11.838 20.742 1.00 95.81 107 GLU A CA 1
ATOM 837 C C . GLU A 1 107 ? -15.828 -12.656 20.007 1.00 95.81 107 GLU A C 1
ATOM 839 O O . GLU A 1 107 ? -16.477 -12.152 19.098 1.00 95.81 107 GLU A O 1
ATOM 844 N N . GLY A 1 108 ? -16.026 -13.917 20.396 1.00 95.44 108 GLY A N 1
ATOM 845 C CA . GLY A 1 108 ? -16.991 -14.795 19.725 1.00 95.44 108 GLY A CA 1
ATOM 846 C C . GLY A 1 108 ? -16.480 -15.348 18.392 1.00 95.44 108 GLY A C 1
ATOM 847 O O . GLY A 1 108 ? -15.279 -15.603 18.235 1.00 95.44 108 GLY A O 1
ATOM 848 N N . LYS A 1 109 ? -17.401 -15.591 17.456 1.00 96.81 109 LYS A N 1
ATOM 849 C CA . LYS A 1 109 ? -17.105 -16.158 16.130 1.00 96.81 109 LYS A CA 1
ATOM 850 C C . LYS A 1 109 ? -16.830 -15.048 15.114 1.00 96.81 109 LYS A C 1
ATOM 852 O O . LYS A 1 109 ? -17.110 -13.888 15.385 1.00 96.81 109 LYS A O 1
ATOM 857 N N . ALA A 1 110 ? -16.298 -15.407 13.945 1.00 96.75 110 ALA A N 1
ATOM 858 C CA . ALA A 1 110 ? -15.937 -14.453 12.894 1.00 96.75 110 ALA A CA 1
ATOM 859 C C . ALA A 1 110 ? -17.090 -13.508 12.501 1.00 96.75 110 ALA A C 1
ATOM 861 O O . ALA A 1 110 ? -16.852 -12.345 12.199 1.00 96.75 110 ALA A O 1
ATOM 862 N N . GLU A 1 111 ? -18.334 -13.987 12.557 1.00 96.88 111 GLU A N 1
ATOM 863 C CA . GLU A 1 111 ? -19.546 -13.209 12.279 1.00 96.88 111 GLU A CA 1
ATOM 864 C C . GLU A 1 111 ? -19.839 -12.116 13.320 1.00 96.88 111 GLU A C 1
ATOM 866 O O . GLU A 1 111 ? -20.535 -11.149 13.014 1.00 96.88 111 GLU A O 1
ATOM 871 N N . ASP A 1 112 ? -19.331 -12.274 14.544 1.00 97.25 112 ASP A N 1
ATOM 872 C CA . ASP A 1 112 ? -19.534 -11.340 15.657 1.00 97.25 112 ASP A CA 1
ATOM 873 C C . ASP A 1 112 ? -18.456 -10.238 15.684 1.00 97.25 112 ASP A C 1
ATOM 875 O O . ASP A 1 112 ? -18.590 -9.221 16.378 1.00 97.25 112 ASP A O 1
ATOM 879 N N . TRP A 1 113 ? -17.358 -10.439 14.948 1.00 97.56 113 TRP A N 1
ATOM 880 C CA . TRP A 1 113 ? -16.218 -9.532 14.942 1.00 97.56 113 TRP A CA 1
ATOM 881 C C . TRP A 1 113 ? -16.545 -8.241 14.201 1.00 97.56 113 TRP A C 1
ATOM 883 O O . TRP A 1 113 ? -17.191 -8.240 13.153 1.00 97.56 113 TRP A O 1
ATOM 893 N N . HIS A 1 114 ? -16.093 -7.118 14.754 1.00 97.31 114 HIS A N 1
ATOM 894 C CA . HIS A 1 114 ? -16.402 -5.807 14.195 1.00 97.31 114 HIS A CA 1
ATOM 895 C C . HIS A 1 114 ? -15.370 -4.742 14.548 1.00 97.31 114 HIS A C 1
ATOM 897 O O . HIS A 1 114 ? -14.702 -4.815 15.580 1.00 97.31 114 HIS A O 1
ATOM 903 N N . LEU A 1 115 ? -15.284 -3.700 13.720 1.00 97.94 115 LEU A N 1
ATOM 904 C CA . LEU A 1 115 ? -14.530 -2.491 14.044 1.00 97.94 115 LEU A CA 1
ATOM 905 C C . LEU A 1 115 ? -15.135 -1.819 15.281 1.00 97.94 115 LEU A C 1
ATOM 907 O O . LEU A 1 115 ? -16.327 -1.514 15.310 1.00 97.94 115 LEU A O 1
ATOM 911 N N . LYS A 1 116 ? -14.309 -1.539 16.296 1.00 97.88 116 LYS A N 1
ATOM 912 C CA . LYS A 1 116 ? -14.761 -0.918 17.556 1.00 97.88 116 LYS A CA 1
ATOM 913 C C . LYS A 1 116 ? -15.277 0.504 17.362 1.00 97.88 116 LYS A C 1
ATOM 915 O O . LYS A 1 116 ? -16.128 0.968 18.114 1.00 97.88 116 LYS A O 1
ATOM 920 N N . ASN A 1 117 ? -14.737 1.205 16.369 1.00 96.38 117 ASN A N 1
ATOM 921 C CA . ASN A 1 117 ? -15.118 2.566 16.037 1.00 96.38 117 ASN A CA 1
ATOM 922 C C . ASN A 1 117 ? -15.545 2.647 14.570 1.00 96.38 117 ASN A C 1
ATOM 924 O O . ASN A 1 117 ? -14.722 2.498 13.668 1.00 96.38 117 ASN A O 1
ATOM 928 N N . ALA A 1 118 ? -16.820 2.955 14.339 1.00 93.56 118 ALA A N 1
ATOM 929 C CA . ALA A 1 118 ? -17.381 3.079 12.999 1.00 93.56 118 ALA A CA 1
ATOM 930 C C . ALA A 1 118 ? -16.689 4.157 12.145 1.00 93.56 118 ALA A C 1
ATOM 932 O O . ALA A 1 118 ? -16.641 4.014 10.929 1.00 93.56 118 ALA A O 1
ATOM 933 N N . SER A 1 119 ? -16.088 5.196 12.744 1.00 94.69 119 SER A N 1
ATOM 934 C CA . SER A 1 119 ? -15.366 6.229 11.980 1.00 94.69 119 SER A CA 1
ATOM 935 C C . SER A 1 119 ? -14.031 5.759 11.386 1.00 94.69 119 SER A C 1
ATOM 937 O O . SER A 1 119 ? -13.389 6.506 10.647 1.00 94.69 119 SER A O 1
ATOM 939 N N . GLN A 1 120 ? -13.600 4.537 11.710 1.00 96.12 120 GLN A N 1
ATOM 940 C CA . GLN A 1 120 ? -12.436 3.886 11.107 1.00 96.12 120 GLN A CA 1
ATOM 941 C C . GLN A 1 120 ? -12.805 3.087 9.851 1.00 96.12 120 GLN A C 1
ATOM 943 O O . GLN A 1 120 ? -11.918 2.765 9.073 1.00 96.12 120 GLN A O 1
ATOM 948 N N . ALA A 1 121 ? -14.088 2.765 9.647 1.00 96.62 121 ALA A N 1
ATOM 949 C CA . ALA A 1 121 ? -14.526 1.809 8.632 1.00 96.62 121 ALA A CA 1
ATOM 950 C C . ALA A 1 121 ? -14.050 2.161 7.224 1.00 96.62 121 ALA A C 1
ATOM 952 O O . ALA A 1 121 ? -13.407 1.337 6.582 1.00 96.62 121 ALA A O 1
ATOM 953 N N . ASP A 1 122 ? -14.302 3.395 6.798 1.00 96.44 122 ASP A N 1
ATOM 954 C CA . ASP A 1 122 ? -14.014 3.840 5.435 1.00 96.44 122 ASP A CA 1
ATOM 955 C C . ASP A 1 122 ? -12.600 4.430 5.288 1.00 96.44 122 ASP A C 1
ATOM 957 O O . ASP A 1 122 ? -12.272 5.026 4.263 1.00 96.44 122 ASP A O 1
ATOM 961 N N . ARG A 1 123 ? -11.741 4.301 6.311 1.00 96.44 123 ARG A N 1
ATOM 962 C CA . ARG A 1 123 ? -10.350 4.755 6.202 1.00 96.44 123 ARG A CA 1
ATOM 963 C C . ARG A 1 123 ? -9.562 3.811 5.295 1.00 96.44 123 ARG A C 1
ATOM 965 O O . ARG A 1 123 ? -9.720 2.593 5.417 1.00 96.44 123 ARG A O 1
ATOM 972 N N . PRO A 1 124 ? -8.698 4.348 4.419 1.00 96.12 124 PRO A N 1
ATOM 973 C CA . PRO A 1 124 ? -7.909 3.530 3.513 1.00 96.12 124 PRO A CA 1
ATOM 974 C C . PRO A 1 124 ? -6.877 2.703 4.281 1.00 96.12 124 PRO A C 1
ATOM 976 O O . PRO A 1 124 ? -6.131 3.231 5.105 1.00 96.12 124 PRO A O 1
ATOM 979 N N . ALA A 1 125 ? -6.783 1.416 3.949 1.00 94.88 125 ALA A N 1
ATOM 980 C CA . ALA A 1 125 ? -5.762 0.532 4.507 1.00 94.88 125 ALA A CA 1
ATOM 981 C C . ALA A 1 125 ? -4.353 0.875 3.988 1.00 94.88 125 ALA A C 1
ATOM 983 O O . ALA A 1 125 ? -3.354 0.670 4.680 1.00 94.88 125 ALA A O 1
ATOM 984 N N . MET A 1 126 ? -4.281 1.434 2.775 1.00 92.88 126 MET A N 1
ATOM 985 C CA . MET A 1 126 ? -3.051 1.856 2.111 1.00 92.88 126 MET A CA 1
ATOM 986 C C . MET A 1 126 ? -3.235 3.250 1.512 1.00 92.88 126 MET A C 1
ATOM 988 O O . MET A 1 126 ? -4.161 3.480 0.744 1.00 92.88 126 MET A O 1
ATOM 992 N N . THR A 1 127 ? -2.337 4.179 1.829 1.00 93.44 127 THR A N 1
ATOM 993 C CA . THR A 1 127 ? -2.313 5.532 1.246 1.00 93.44 127 THR A CA 1
ATOM 994 C C . THR A 1 127 ? -1.111 5.683 0.316 1.00 93.44 127 THR A C 1
ATOM 996 O O . THR A 1 127 ? -0.240 4.814 0.275 1.00 93.44 127 THR A O 1
ATOM 999 N N . CYS A 1 128 ? -0.985 6.824 -0.370 1.00 92.12 128 CYS A N 1
ATOM 1000 C CA . CYS A 1 128 ? 0.202 7.149 -1.173 1.00 92.12 128 CYS A CA 1
ATOM 1001 C C . CYS A 1 128 ? 1.508 6.993 -0.373 1.00 92.12 128 CYS A C 1
ATOM 1003 O O . CYS A 1 128 ? 2.537 6.594 -0.916 1.00 92.12 128 CYS A O 1
ATOM 1005 N N . LEU A 1 129 ? 1.455 7.262 0.937 1.00 92.19 129 LEU A N 1
ATOM 1006 C CA . LEU A 1 129 ? 2.596 7.157 1.841 1.00 92.19 129 LEU A CA 1
ATOM 1007 C C . LEU A 1 129 ? 3.027 5.715 2.126 1.00 92.19 129 LEU A C 1
ATOM 1009 O O . LEU A 1 129 ? 4.131 5.525 2.618 1.00 92.19 129 LEU A O 1
ATOM 1013 N N . ALA A 1 130 ? 2.238 4.701 1.764 1.00 94.12 130 ALA A N 1
ATOM 1014 C CA . ALA A 1 130 ? 2.686 3.309 1.828 1.00 94.12 130 ALA A CA 1
ATOM 1015 C C . ALA A 1 130 ? 3.856 3.038 0.862 1.00 94.12 130 ALA A C 1
ATOM 1017 O O . ALA A 1 130 ? 4.730 2.226 1.173 1.00 94.12 130 ALA A O 1
ATOM 1018 N N . CYS A 1 131 ? 3.879 3.751 -0.274 1.00 92.50 131 CYS A N 1
ATOM 1019 C CA . CYS A 1 131 ? 4.834 3.565 -1.372 1.00 92.50 131 CYS A CA 1
ATOM 1020 C C . CYS A 1 131 ? 5.728 4.790 -1.638 1.00 92.50 131 CYS A C 1
ATOM 1022 O O . CYS A 1 131 ? 6.729 4.675 -2.350 1.00 92.50 131 CYS A O 1
ATOM 1024 N N . HIS A 1 132 ? 5.377 5.966 -1.109 1.00 88.81 132 HIS A N 1
ATOM 1025 C CA . HIS A 1 132 ? 6.101 7.217 -1.329 1.00 88.81 132 HIS A CA 1
ATOM 1026 C C . HIS A 1 132 ? 6.539 7.871 -0.022 1.00 88.81 132 HIS A C 1
ATOM 1028 O O . HIS A 1 132 ? 5.774 7.982 0.934 1.00 88.81 132 HIS A O 1
ATOM 1034 N N . GLN A 1 133 ? 7.759 8.404 -0.023 1.00 85.06 133 GLN A N 1
ATOM 1035 C CA . GLN A 1 133 ? 8.279 9.246 1.048 1.00 85.06 133 GLN A CA 1
ATOM 1036 C C . GLN A 1 133 ? 8.195 10.723 0.637 1.00 85.06 133 GLN A C 1
ATOM 1038 O O . GLN A 1 133 ? 8.663 11.099 -0.436 1.00 85.06 133 GLN A O 1
ATOM 1043 N N . VAL A 1 134 ? 7.656 11.586 1.505 1.00 73.94 134 VAL A N 1
ATOM 1044 C CA . VAL A 1 134 ? 7.477 13.024 1.195 1.00 73.94 134 VAL A CA 1
ATOM 1045 C C . VAL A 1 134 ? 8.792 13.815 1.222 1.00 73.94 134 VAL A C 1
ATOM 1047 O O . VAL A 1 134 ? 8.927 14.833 0.550 1.00 73.94 134 VAL A O 1
ATOM 1050 N N . HIS A 1 135 ? 9.785 13.328 1.967 1.00 64.62 135 HIS A N 1
ATOM 1051 C CA . HIS A 1 135 ? 11.093 13.969 2.133 1.00 64.62 135 HIS A CA 1
ATOM 1052 C C . HIS A 1 135 ? 12.252 13.097 1.647 1.00 64.62 135 HIS A C 1
ATOM 1054 O O . HIS A 1 135 ? 13.350 13.185 2.193 1.00 64.62 135 HIS A O 1
ATOM 1060 N N . ALA A 1 136 ? 12.023 12.251 0.637 1.00 58.59 136 ALA A N 1
ATOM 1061 C CA . ALA A 1 136 ? 13.131 11.550 -0.003 1.00 58.59 136 ALA A CA 1
ATOM 1062 C C . ALA A 1 136 ? 14.177 12.579 -0.457 1.00 58.59 136 ALA A C 1
ATOM 1064 O O . ALA A 1 136 ? 13.817 13.590 -1.069 1.00 58.59 136 ALA A O 1
ATOM 1065 N N . GLU A 1 137 ? 15.450 12.333 -0.142 1.00 49.50 137 GLU A N 1
ATOM 1066 C CA . GLU A 1 137 ? 16.556 13.174 -0.588 1.00 49.50 137 GLU A CA 1
ATOM 1067 C C . GLU A 1 137 ? 16.541 13.202 -2.120 1.00 49.50 137 GLU A C 1
ATOM 1069 O O . GLU A 1 137 ? 16.908 12.242 -2.795 1.00 49.50 137 GLU A O 1
ATOM 1074 N N . GLN A 1 138 ? 16.024 14.291 -2.686 1.00 45.72 138 GLN A N 1
ATOM 1075 C CA . GLN A 1 138 ? 16.065 14.493 -4.121 1.00 45.72 138 GLN A CA 1
ATOM 1076 C C . GLN A 1 138 ? 17.493 14.918 -4.453 1.00 45.72 138 GLN A C 1
ATOM 1078 O O . GLN A 1 138 ? 17.962 15.912 -3.882 1.00 45.72 138 GLN A O 1
ATOM 1083 N N . PRO A 1 139 ? 18.191 14.234 -5.379 1.00 51.38 139 PRO A N 1
ATOM 1084 C CA . PRO A 1 139 ? 19.412 14.784 -5.942 1.00 51.38 139 PRO A CA 1
ATOM 1085 C C . PRO A 1 139 ? 19.101 16.215 -6.371 1.00 51.38 139 PRO A C 1
ATOM 1087 O O . PRO A 1 139 ? 18.111 16.432 -7.077 1.00 51.38 139 PRO A O 1
ATOM 1090 N N . GLN A 1 140 ? 19.887 17.197 -5.917 1.00 50.28 140 GLN A N 1
ATOM 1091 C CA . GLN A 1 140 ? 19.721 18.574 -6.373 1.00 50.28 140 GLN A CA 1
ATOM 1092 C C . GLN A 1 140 ? 19.918 18.601 -7.888 1.00 50.28 140 GLN A C 1
ATOM 1094 O O . GLN A 1 140 ? 21.033 18.661 -8.408 1.00 50.28 140 GLN A O 1
ATOM 1099 N N . ASN A 1 141 ? 18.810 18.508 -8.613 1.00 58.38 141 ASN A N 1
ATOM 1100 C CA . ASN A 1 141 ? 18.828 18.499 -10.053 1.00 58.38 141 ASN A CA 1
ATOM 1101 C C . ASN A 1 141 ? 19.089 19.929 -10.500 1.00 58.38 141 ASN A C 1
ATOM 1103 O O . ASN A 1 141 ? 18.253 20.815 -10.317 1.00 58.38 141 ASN A O 1
ATOM 1107 N N . LYS A 1 142 ? 20.259 20.153 -11.112 1.00 66.12 142 LYS A N 1
ATOM 1108 C CA . LYS A 1 142 ? 20.516 21.395 -11.843 1.00 66.12 142 LYS A CA 1
ATOM 1109 C C . LYS A 1 142 ? 19.336 21.629 -12.794 1.00 66.12 142 LYS A C 1
ATOM 1111 O O . LYS A 1 142 ? 18.983 20.698 -13.530 1.00 66.12 142 LYS A O 1
ATOM 1116 N N . PRO A 1 143 ? 18.724 22.825 -12.812 1.00 72.00 143 PRO A N 1
ATOM 1117 C CA . PRO A 1 143 ? 17.678 23.115 -13.781 1.00 72.00 143 PRO A CA 1
ATOM 1118 C C . PRO A 1 143 ? 18.228 22.874 -15.191 1.00 72.00 143 PRO A C 1
ATOM 1120 O O . PRO A 1 143 ? 19.415 23.095 -15.430 1.00 72.00 143 PRO A O 1
ATOM 1123 N N . TYR A 1 144 ? 17.395 22.400 -16.125 1.00 77.44 144 TYR A N 1
ATOM 1124 C CA . TYR A 1 144 ? 17.848 21.977 -17.463 1.00 77.44 144 TYR A CA 1
ATOM 1125 C C . TYR A 1 144 ? 18.726 23.035 -18.155 1.00 77.44 144 TYR A C 1
ATOM 1127 O O . TYR A 1 144 ? 19.751 22.715 -18.756 1.00 77.44 144 TYR A O 1
ATOM 1135 N N . VAL A 1 145 ? 18.373 24.311 -17.982 1.00 80.81 145 VAL A N 1
ATOM 1136 C CA . VAL A 1 145 ? 19.118 25.469 -18.499 1.00 80.81 145 VAL A CA 1
ATOM 1137 C C . VAL A 1 145 ? 20.558 25.568 -17.977 1.00 80.81 145 VAL A C 1
ATOM 1139 O O . VAL A 1 145 ? 21.424 26.053 -18.695 1.00 80.81 145 VAL A O 1
ATOM 1142 N N . ALA A 1 146 ? 20.828 25.062 -16.773 1.00 83.62 146 ALA A N 1
ATOM 1143 C CA . ALA A 1 146 ? 22.141 25.046 -16.131 1.00 83.62 146 ALA A CA 1
ATOM 1144 C C . ALA A 1 146 ? 22.922 23.737 -16.358 1.00 83.62 146 ALA A C 1
ATOM 1146 O O . ALA A 1 146 ? 24.070 23.632 -15.925 1.00 83.62 146 ALA A O 1
ATOM 1147 N N . LYS A 1 147 ? 22.321 22.733 -17.015 1.00 85.00 147 LYS A N 1
ATOM 1148 C CA . LYS A 1 147 ? 23.007 21.487 -17.387 1.00 85.00 147 LYS A CA 1
ATOM 1149 C C . LYS A 1 147 ? 23.897 21.715 -18.611 1.00 85.00 147 LYS A C 1
ATOM 1151 O O . LYS A 1 147 ? 23.458 22.355 -19.571 1.00 85.00 147 LYS A O 1
ATOM 1156 N N . ASN A 1 148 ? 25.108 21.166 -18.604 1.00 87.69 148 ASN A N 1
ATOM 1157 C CA . ASN A 1 148 ? 25.985 21.111 -19.779 1.00 87.69 148 ASN A CA 1
ATOM 1158 C C . ASN A 1 148 ? 25.535 20.022 -20.777 1.00 87.69 148 ASN A C 1
ATOM 1160 O O . ASN A 1 148 ? 24.636 19.235 -20.490 1.00 87.69 148 ASN A O 1
ATOM 1164 N N . GLU A 1 149 ? 26.151 19.971 -21.960 1.00 84.56 149 GLU A N 1
ATOM 1165 C CA . GLU A 1 149 ? 25.777 19.043 -23.040 1.00 84.56 149 GLU A CA 1
ATOM 1166 C C . GLU A 1 149 ? 25.789 17.567 -22.605 1.00 84.56 149 GLU A C 1
ATOM 1168 O O . GLU A 1 149 ? 24.831 16.838 -22.859 1.00 84.56 149 GLU A O 1
ATOM 1173 N N . LYS A 1 150 ? 26.813 17.143 -21.853 1.00 82.38 150 LYS A N 1
ATOM 1174 C CA . LYS A 1 150 ? 26.932 15.772 -21.336 1.00 82.38 150 LYS A CA 1
ATOM 1175 C C . LYS A 1 150 ? 25.852 15.456 -20.294 1.00 82.38 150 LYS A C 1
ATOM 1177 O O . LYS A 1 150 ? 25.260 14.383 -20.324 1.00 82.38 150 LYS A O 1
ATOM 1182 N N . GLU A 1 151 ? 25.559 16.394 -19.395 1.00 79.50 151 GLU A N 1
ATOM 1183 C CA . GLU A 1 151 ? 24.495 16.268 -18.385 1.00 79.50 151 GLU A CA 1
ATOM 1184 C C . GLU A 1 151 ? 23.094 16.221 -19.026 1.00 79.50 151 GLU A C 1
ATOM 1186 O O . GLU A 1 151 ? 22.207 15.509 -18.545 1.00 79.50 151 GLU A O 1
ATOM 1191 N N . ARG A 1 152 ? 22.879 16.951 -20.129 1.00 80.38 152 ARG A N 1
ATOM 1192 C CA . ARG A 1 152 ? 21.630 16.903 -20.908 1.00 80.38 152 ARG A CA 1
ATOM 1193 C C . ARG A 1 152 ? 21.481 15.584 -21.658 1.00 80.38 152 ARG A C 1
ATOM 1195 O O . ARG A 1 152 ? 20.399 15.010 -21.617 1.00 80.38 152 ARG A O 1
ATOM 1202 N N . ALA A 1 153 ? 22.559 15.082 -22.262 1.00 77.56 153 ALA A N 1
ATOM 1203 C CA . ALA A 1 153 ? 22.564 13.793 -22.950 1.00 77.56 153 ALA A CA 1
ATOM 1204 C C . ALA A 1 153 ? 22.170 12.640 -22.009 1.00 77.56 153 ALA A C 1
ATOM 1206 O O . ALA A 1 153 ? 21.349 11.809 -22.379 1.00 77.56 153 ALA A O 1
ATOM 1207 N N . VAL A 1 154 ? 22.667 12.646 -20.764 1.00 70.50 154 VAL A N 1
ATOM 1208 C CA . VAL A 1 154 ? 22.276 11.658 -19.742 1.00 70.50 154 VAL A CA 1
ATOM 1209 C C . VAL A 1 154 ? 20.829 11.853 -19.275 1.00 70.50 154 VAL A C 1
ATOM 1211 O O . VAL A 1 154 ? 20.130 10.875 -19.047 1.00 70.50 154 VAL A O 1
ATOM 1214 N N . SER A 1 155 ? 20.338 13.094 -19.177 1.00 62.72 155 SER A N 1
ATOM 1215 C CA . SER A 1 155 ? 18.955 13.372 -18.738 1.00 62.72 155 SER A CA 1
ATOM 1216 C C . SER A 1 155 ? 17.889 12.849 -19.708 1.00 62.72 155 SER A C 1
ATOM 1218 O O . SER A 1 155 ? 16.757 12.631 -19.297 1.00 62.72 155 SER A O 1
ATOM 1220 N N . LEU A 1 156 ? 18.239 12.663 -20.985 1.00 57.69 156 LEU A N 1
ATOM 1221 C CA . LEU A 1 156 ? 17.360 12.057 -21.991 1.00 57.69 156 LEU A CA 1
ATOM 1222 C C . LEU A 1 156 ? 17.308 10.524 -21.881 1.00 57.69 156 LEU A C 1
ATOM 1224 O O . LEU A 1 156 ? 16.402 9.907 -22.430 1.00 57.69 156 LEU A O 1
ATOM 1228 N N . THR A 1 157 ? 18.274 9.921 -21.183 1.00 54.78 157 THR A N 1
ATOM 1229 C CA . THR A 1 157 ? 18.398 8.467 -20.993 1.00 54.78 157 THR A CA 1
ATOM 1230 C C . THR A 1 157 ? 18.119 8.010 -19.561 1.00 54.78 157 THR A C 1
ATOM 1232 O O . THR A 1 157 ? 17.883 6.826 -19.345 1.00 54.78 157 THR A O 1
ATOM 1235 N N . ASP A 1 158 ? 18.167 8.916 -18.578 1.00 52.19 158 ASP A N 1
ATOM 1236 C CA . ASP A 1 158 ? 17.924 8.613 -17.165 1.00 52.19 158 ASP A CA 1
ATOM 1237 C C . ASP A 1 158 ? 16.415 8.482 -16.924 1.00 52.19 158 ASP A C 1
ATOM 1239 O O . ASP A 1 158 ? 15.731 9.423 -16.527 1.00 52.19 158 ASP A O 1
ATOM 1243 N N . THR A 1 159 ? 15.883 7.292 -17.193 1.00 50.03 159 THR A N 1
ATOM 1244 C CA . THR A 1 159 ? 14.525 6.880 -16.818 1.00 50.03 159 THR A CA 1
ATOM 1245 C C . THR A 1 159 ? 14.498 6.398 -15.372 1.00 50.03 159 THR A C 1
ATOM 1247 O O . THR A 1 159 ? 13.934 5.342 -15.081 1.00 50.03 159 THR A O 1
ATOM 1250 N N . ARG A 1 160 ? 15.165 7.106 -14.453 1.00 53.91 160 ARG A N 1
ATOM 1251 C CA . ARG A 1 160 ? 15.069 6.787 -13.029 1.00 53.91 160 ARG A CA 1
ATOM 1252 C C . ARG A 1 160 ? 13.602 6.847 -12.633 1.00 53.91 160 ARG A C 1
ATOM 1254 O O . ARG A 1 160 ? 12.989 7.914 -12.645 1.00 53.91 160 ARG A O 1
ATOM 1261 N N . SER A 1 161 ? 13.055 5.677 -12.314 1.00 53.69 161 SER A N 1
ATOM 1262 C CA . SER A 1 161 ? 11.729 5.548 -11.732 1.00 53.69 161 SER A CA 1
ATOM 1263 C C . SER A 1 161 ? 11.637 6.471 -10.513 1.00 53.69 161 SER A C 1
ATOM 1265 O O . SER A 1 161 ? 12.644 6.645 -9.816 1.00 53.69 161 SER A O 1
ATOM 1267 N N . PRO A 1 162 ? 10.472 7.093 -10.258 1.00 58.34 162 PRO A N 1
ATOM 1268 C CA . PRO A 1 162 ? 10.291 7.921 -9.074 1.00 58.34 162 PRO A CA 1
ATOM 1269 C C . PRO A 1 162 ? 10.765 7.156 -7.838 1.00 58.34 162 PRO A C 1
ATOM 1271 O O . PRO A 1 162 ? 10.558 5.947 -7.744 1.00 58.34 162 PRO A O 1
ATOM 1274 N N . ALA A 1 163 ? 11.435 7.853 -6.918 1.00 67.56 163 ALA A N 1
ATOM 1275 C CA . ALA A 1 163 ? 11.910 7.245 -5.684 1.00 67.56 163 ALA A CA 1
ATOM 1276 C C . ALA A 1 163 ? 10.704 6.694 -4.907 1.00 67.56 163 ALA A C 1
ATOM 1278 O O . ALA A 1 163 ? 9.925 7.452 -4.326 1.00 67.56 163 ALA A O 1
ATOM 1279 N N . THR A 1 164 ? 10.528 5.377 -4.955 1.00 88.88 164 THR A N 1
ATOM 1280 C CA . THR A 1 164 ? 9.538 4.649 -4.168 1.00 88.88 164 THR A CA 1
ATOM 1281 C C . THR A 1 164 ? 10.205 4.069 -2.933 1.00 88.88 164 THR A C 1
ATOM 1283 O O . THR A 1 164 ? 11.409 3.802 -2.905 1.00 88.88 164 THR A O 1
ATOM 1286 N N . ALA A 1 165 ? 9.423 3.902 -1.878 1.00 91.19 165 ALA A N 1
ATOM 1287 C CA . ALA A 1 165 ? 9.893 3.380 -0.614 1.00 91.19 165 ALA A CA 1
ATOM 1288 C C . ALA A 1 165 ? 8.745 2.701 0.128 1.00 91.19 165 ALA A C 1
ATOM 1290 O O . ALA A 1 165 ? 7.627 3.206 0.136 1.00 91.19 165 ALA A O 1
ATOM 1291 N N . LEU A 1 166 ? 9.033 1.580 0.783 1.00 93.75 166 LEU A N 1
ATOM 1292 C CA . LEU A 1 166 ? 8.072 0.902 1.644 1.00 93.75 166 LEU A CA 1
ATOM 1293 C C . LEU A 1 166 ? 7.987 1.637 2.980 1.00 93.75 166 LEU A C 1
ATOM 1295 O O . LEU A 1 166 ? 9.003 1.760 3.666 1.00 93.75 166 LEU A O 1
ATOM 1299 N N . TYR A 1 167 ? 6.794 2.047 3.405 1.00 93.94 167 TYR A N 1
ATOM 1300 C CA . TYR A 1 167 ? 6.600 2.451 4.797 1.00 93.94 167 TYR A CA 1
ATOM 1301 C C . TYR A 1 167 ? 6.659 1.234 5.732 1.00 93.94 167 TYR A C 1
ATOM 1303 O O . TYR A 1 167 ? 5.872 0.300 5.631 1.00 93.94 167 TYR A O 1
ATOM 1311 N N . MET A 1 168 ? 7.596 1.232 6.674 1.00 92.12 168 MET A N 1
ATOM 1312 C CA . MET A 1 168 ? 7.751 0.175 7.669 1.00 92.12 168 MET A CA 1
ATOM 1313 C C . MET A 1 168 ? 7.119 0.611 8.985 1.00 92.12 168 MET A C 1
ATOM 1315 O O . MET A 1 168 ? 7.711 1.385 9.737 1.00 92.12 168 MET A O 1
ATOM 1319 N N . ARG A 1 169 ? 5.939 0.064 9.294 1.00 91.94 169 ARG A N 1
ATOM 1320 C CA . ARG A 1 169 ? 5.176 0.389 10.508 1.00 91.94 169 ARG A CA 1
ATOM 1321 C C . ARG A 1 169 ? 5.983 0.247 11.801 1.00 91.94 169 ARG A C 1
ATOM 1323 O O . ARG A 1 169 ? 5.899 1.114 12.664 1.00 91.94 169 ARG A O 1
ATOM 1330 N N . SER A 1 170 ? 6.759 -0.831 11.941 1.00 90.06 170 SER A N 1
ATOM 1331 C CA . SER A 1 170 ? 7.540 -1.125 13.157 1.00 90.06 170 SER A CA 1
ATOM 1332 C C . SER A 1 170 ? 8.558 -0.038 13.495 1.00 90.06 170 SER A C 1
ATOM 1334 O O . SER A 1 170 ? 8.862 0.188 14.659 1.00 90.06 170 SER A O 1
ATOM 1336 N N . GLU A 1 171 ? 9.052 0.642 12.468 1.00 88.12 171 GLU A N 1
ATOM 1337 C CA . GLU A 1 171 ? 10.094 1.659 12.556 1.00 88.12 171 GLU A CA 1
ATOM 1338 C C . GLU A 1 171 ? 9.556 3.069 12.261 1.00 88.12 171 GLU A C 1
ATOM 1340 O O . GLU A 1 171 ? 10.298 4.044 12.328 1.00 88.12 171 GLU A O 1
ATOM 1345 N N . LYS A 1 172 ? 8.277 3.173 11.875 1.00 88.44 172 LYS A N 1
ATOM 1346 C CA . LYS A 1 172 ? 7.603 4.381 11.382 1.00 88.44 172 LYS A CA 1
ATOM 1347 C C . LYS A 1 172 ? 8.411 5.171 10.340 1.00 88.44 172 LYS A C 1
ATOM 1349 O O . LYS A 1 172 ? 8.374 6.402 10.329 1.00 88.44 172 LYS A O 1
ATOM 1354 N N . ARG A 1 173 ? 9.116 4.463 9.450 1.00 87.31 173 ARG A N 1
ATOM 1355 C CA . ARG A 1 173 ? 10.033 5.045 8.453 1.00 87.31 173 ARG A CA 1
ATOM 1356 C C . ARG A 1 173 ? 9.903 4.393 7.087 1.00 87.31 173 ARG A C 1
ATOM 1358 O O . ARG A 1 173 ? 9.462 3.254 6.974 1.00 87.31 173 ARG A O 1
ATOM 1365 N N . HIS A 1 174 ? 10.357 5.096 6.060 1.00 89.75 174 HIS A N 1
ATOM 1366 C CA . HIS A 1 174 ? 10.404 4.594 4.691 1.00 89.75 174 HIS A CA 1
ATOM 1367 C C . HIS A 1 174 ? 11.735 3.898 4.395 1.00 89.75 174 HIS A C 1
ATOM 1369 O O . HIS A 1 174 ? 12.799 4.449 4.669 1.00 89.75 174 HIS A O 1
ATOM 1375 N N . LEU A 1 175 ? 11.682 2.702 3.810 1.00 89.00 175 LEU A N 1
ATOM 1376 C CA . LEU A 1 175 ? 12.843 1.993 3.274 1.00 89.00 175 LEU A CA 1
ATOM 1377 C C . LEU A 1 175 ? 12.830 2.101 1.742 1.00 89.00 175 LEU A C 1
ATOM 1379 O O . LEU A 1 175 ? 11.872 1.616 1.133 1.00 89.00 175 LEU A O 1
ATOM 1383 N N . PRO A 1 176 ? 13.845 2.718 1.106 1.00 89.56 176 PRO A N 1
ATOM 1384 C CA . PRO A 1 176 ? 13.886 2.854 -0.347 1.00 89.56 176 PRO A CA 1
ATOM 1385 C C . PRO A 1 176 ? 13.757 1.508 -1.061 1.00 89.56 176 PRO A C 1
ATOM 1387 O O . PRO A 1 176 ? 14.319 0.504 -0.618 1.00 89.56 176 PRO A O 1
ATOM 1390 N N . SER A 1 177 ? 13.018 1.486 -2.170 1.00 91.12 177 SER A N 1
ATOM 1391 C CA . SER A 1 177 ? 12.707 0.249 -2.892 1.00 91.12 177 SER A CA 1
ATOM 1392 C C . SER A 1 177 ? 13.955 -0.465 -3.415 1.00 91.12 177 SER A C 1
ATOM 1394 O O . SER A 1 177 ? 14.020 -1.690 -3.385 1.00 91.12 177 SER A O 1
ATOM 1396 N N . ASP A 1 178 ? 14.999 0.280 -3.789 1.00 88.62 178 ASP A N 1
ATOM 1397 C CA . ASP A 1 178 ? 16.295 -0.253 -4.235 1.00 88.62 178 ASP A CA 1
ATOM 1398 C C . ASP A 1 178 ? 17.135 -0.867 -3.100 1.00 88.62 178 ASP A C 1
ATOM 1400 O O . ASP A 1 178 ? 18.180 -1.470 -3.354 1.00 88.62 178 ASP A O 1
ATOM 1404 N N . LYS A 1 179 ? 16.691 -0.713 -1.847 1.00 90.50 179 LYS A N 1
ATOM 1405 C CA . LYS A 1 179 ? 17.268 -1.348 -0.654 1.00 90.50 179 LYS A CA 1
ATOM 1406 C C . LYS A 1 179 ? 16.427 -2.511 -0.135 1.00 90.50 179 LYS A C 1
ATOM 1408 O O . LYS A 1 179 ? 16.834 -3.152 0.835 1.00 90.50 179 LYS A O 1
ATOM 1413 N N . LEU A 1 180 ? 15.277 -2.793 -0.748 1.00 91.50 180 LEU A N 1
ATOM 1414 C CA . LEU A 1 180 ? 14.470 -3.952 -0.389 1.00 91.50 180 LEU A CA 1
ATOM 1415 C C . LEU A 1 180 ? 15.171 -5.245 -0.803 1.00 91.50 180 LEU A C 1
ATOM 1417 O O . LEU A 1 180 ? 15.902 -5.309 -1.792 1.00 91.50 180 LEU A O 1
ATOM 1421 N N . TYR A 1 181 ? 14.932 -6.301 -0.029 1.00 88.00 181 TYR A N 1
ATOM 1422 C CA . TYR A 1 181 ? 15.456 -7.617 -0.353 1.00 88.00 181 TYR A CA 1
ATOM 1423 C C . TYR A 1 181 ? 14.762 -8.165 -1.603 1.00 88.00 181 TYR A C 1
ATOM 1425 O O . TYR A 1 181 ? 13.541 -8.325 -1.631 1.00 88.00 181 TYR A O 1
ATOM 1433 N N . ARG A 1 182 ? 15.553 -8.509 -2.621 1.00 89.62 182 ARG A N 1
ATOM 1434 C CA . ARG A 1 182 ? 15.076 -9.270 -3.776 1.00 89.62 182 ARG A CA 1
ATOM 1435 C C . ARG A 1 182 ? 14.905 -10.734 -3.378 1.00 89.62 182 ARG A C 1
ATOM 1437 O O . ARG A 1 182 ? 15.870 -11.498 -3.356 1.00 89.62 182 ARG A O 1
ATOM 1444 N N . THR A 1 183 ? 13.671 -11.113 -3.065 1.00 88.00 183 THR A N 1
ATOM 1445 C CA . THR A 1 183 ? 13.316 -12.483 -2.684 1.00 88.00 183 THR A CA 1
ATOM 1446 C C . THR A 1 183 ? 13.668 -13.470 -3.794 1.00 88.00 183 THR A C 1
ATOM 1448 O O . THR A 1 183 ? 13.265 -13.299 -4.939 1.00 88.00 183 THR A O 1
ATOM 1451 N N . THR A 1 184 ? 14.427 -14.516 -3.465 1.00 93.00 184 THR A N 1
ATOM 1452 C CA . THR A 1 184 ? 14.595 -15.676 -4.353 1.00 93.00 184 THR A CA 1
ATOM 1453 C C . THR A 1 184 ? 13.297 -16.473 -4.387 1.00 93.00 184 THR A C 1
ATOM 1455 O O . THR A 1 184 ? 12.840 -16.895 -3.326 1.00 93.00 184 THR A O 1
ATOM 1458 N N . MET A 1 185 ? 12.745 -16.688 -5.580 1.00 94.31 185 MET A N 1
ATOM 1459 C CA . MET A 1 185 ? 11.486 -17.405 -5.790 1.00 94.31 185 MET A CA 1
ATOM 1460 C C . MET A 1 185 ? 11.720 -18.764 -6.446 1.00 94.31 185 MET A C 1
ATOM 1462 O O . MET A 1 185 ? 12.671 -18.925 -7.218 1.00 94.31 185 MET A O 1
ATOM 1466 N N . PHE A 1 186 ? 10.828 -19.714 -6.173 1.00 94.69 186 PHE A N 1
ATOM 1467 C CA . PHE A 1 186 ? 10.901 -21.076 -6.689 1.00 94.69 186 PHE A CA 1
ATOM 1468 C C . PHE A 1 186 ? 9.617 -21.482 -7.416 1.00 94.69 186 PHE A C 1
ATOM 1470 O O . PHE A 1 186 ? 8.519 -21.322 -6.885 1.00 94.69 186 PHE A O 1
ATOM 1477 N N . ASP A 1 187 ? 9.761 -22.062 -8.605 1.00 91.81 187 ASP A N 1
ATOM 1478 C CA . ASP A 1 187 ? 8.743 -22.897 -9.244 1.00 91.81 187 ASP A CA 1
ATOM 1479 C C . ASP A 1 187 ? 9.152 -24.357 -9.042 1.00 91.81 187 ASP A C 1
ATOM 1481 O O . ASP A 1 187 ? 10.080 -24.861 -9.687 1.00 91.81 187 ASP A O 1
ATOM 1485 N N . LYS A 1 188 ? 8.496 -25.023 -8.086 1.00 89.19 188 LYS A N 1
ATOM 1486 C CA . LYS A 1 188 ? 8.901 -26.341 -7.572 1.00 89.19 188 LYS A CA 1
ATOM 1487 C C . LYS A 1 188 ? 10.354 -26.273 -7.082 1.00 89.19 188 LYS A C 1
ATOM 1489 O O . LYS A 1 188 ? 10.641 -25.525 -6.157 1.00 89.19 188 LYS A O 1
ATOM 1494 N N . ASP A 1 189 ? 11.267 -26.998 -7.720 1.00 90.25 189 ASP A N 1
ATOM 1495 C CA . ASP A 1 189 ? 12.690 -27.017 -7.360 1.00 90.25 189 ASP A CA 1
ATOM 1496 C C . ASP A 1 189 ? 13.539 -26.037 -8.192 1.00 90.25 189 ASP A C 1
ATOM 1498 O O . ASP A 1 189 ? 14.754 -25.946 -8.010 1.00 90.25 189 ASP A O 1
ATOM 1502 N N . SER A 1 190 ? 12.928 -25.315 -9.138 1.00 93.19 190 SER A N 1
ATOM 1503 C CA . SER A 1 190 ? 13.636 -24.410 -10.049 1.00 93.19 190 SER A CA 1
ATOM 1504 C C . SER A 1 190 ? 13.578 -22.971 -9.553 1.00 93.19 190 SER A C 1
ATOM 1506 O O . SER A 1 190 ? 12.512 -22.462 -9.220 1.00 93.19 190 SER A O 1
ATOM 1508 N N . VAL A 1 191 ? 14.724 -22.290 -9.540 1.00 95.19 191 VAL A N 1
ATOM 1509 C CA . VAL A 1 191 ? 14.784 -20.857 -9.222 1.00 95.19 191 VAL A CA 1
ATOM 1510 C C . VAL A 1 191 ? 14.206 -20.052 -10.383 1.00 95.19 191 VAL A C 1
ATOM 1512 O O . VAL A 1 191 ? 14.645 -20.208 -11.521 1.00 95.19 191 VAL A O 1
ATOM 1515 N N . VAL A 1 192 ? 13.267 -19.161 -10.076 1.00 93.50 192 VAL A N 1
ATOM 1516 C CA . VAL A 1 192 ? 12.634 -18.255 -11.044 1.00 93.50 192 VAL A CA 1
ATOM 1517 C C . VAL A 1 192 ? 13.414 -16.947 -11.119 1.00 93.50 192 VAL A C 1
ATOM 1519 O O . VAL A 1 192 ? 13.808 -16.380 -10.091 1.00 93.50 192 VAL A O 1
ATOM 1522 N N . LYS A 1 193 ? 13.621 -16.419 -12.332 1.00 94.69 193 LYS A N 1
ATOM 1523 C CA . LYS A 1 193 ? 14.218 -15.087 -12.482 1.00 94.69 193 LYS A CA 1
ATOM 1524 C C . LYS A 1 193 ? 13.195 -14.012 -12.095 1.00 94.69 193 LYS A C 1
ATOM 1526 O O . LYS A 1 193 ? 12.248 -13.732 -12.819 1.00 94.69 193 LYS A O 1
ATOM 1531 N N . VAL A 1 194 ? 13.426 -13.361 -10.959 1.00 93.25 194 VAL A N 1
ATOM 1532 C CA . VAL A 1 194 ? 12.656 -12.191 -10.492 1.00 93.25 194 VAL A CA 1
ATOM 1533 C C . VAL A 1 194 ? 13.106 -10.927 -11.230 1.00 93.25 194 VAL A C 1
ATOM 1535 O O . VAL A 1 194 ? 14.241 -10.874 -11.696 1.00 93.25 194 VAL A O 1
ATOM 1538 N N . SER A 1 195 ? 12.263 -9.899 -11.335 1.00 92.75 195 SER A N 1
ATOM 1539 C CA . SER A 1 195 ? 12.650 -8.616 -11.944 1.00 92.75 195 SER A CA 1
ATOM 1540 C C . SER A 1 195 ? 13.846 -7.952 -11.251 1.00 92.75 195 SER A C 1
ATOM 1542 O O . SER A 1 195 ? 14.050 -8.122 -10.047 1.00 92.75 195 SER A O 1
ATOM 1544 N N . ASP A 1 196 ? 14.624 -7.184 -12.016 1.00 91.12 196 ASP A N 1
ATOM 1545 C CA . ASP A 1 196 ? 15.660 -6.280 -11.499 1.00 91.12 196 ASP A CA 1
ATOM 1546 C C . ASP A 1 196 ? 15.103 -4.871 -11.185 1.00 91.12 196 ASP A C 1
ATOM 1548 O O . ASP A 1 196 ? 15.846 -4.025 -10.695 1.00 91.12 196 ASP A O 1
ATOM 1552 N N . ASP A 1 197 ? 13.814 -4.606 -11.452 1.00 90.75 197 ASP A N 1
ATOM 1553 C CA . ASP A 1 197 ? 13.146 -3.343 -11.108 1.00 90.75 197 ASP A CA 1
ATOM 1554 C C . ASP A 1 197 ? 12.855 -3.269 -9.596 1.00 90.75 197 ASP A C 1
ATOM 1556 O O . ASP A 1 197 ? 12.066 -4.077 -9.089 1.00 90.75 197 ASP A O 1
ATOM 1560 N N . PRO A 1 198 ? 13.403 -2.277 -8.868 1.00 90.94 198 PRO A N 1
ATOM 1561 C CA . PRO A 1 198 ? 13.110 -2.074 -7.452 1.00 90.94 198 PRO A CA 1
ATOM 1562 C C . PRO A 1 198 ? 11.621 -1.926 -7.123 1.00 90.94 198 PRO A C 1
ATOM 1564 O O . PRO A 1 198 ? 11.181 -2.327 -6.045 1.00 90.94 198 PRO A O 1
ATOM 1567 N N . ASN A 1 199 ? 10.811 -1.397 -8.047 1.00 90.62 199 ASN A N 1
ATOM 1568 C CA . ASN A 1 199 ? 9.370 -1.274 -7.824 1.00 90.62 199 ASN A CA 1
ATOM 1569 C C . ASN A 1 199 ? 8.686 -2.640 -7.757 1.00 90.62 199 ASN A C 1
ATOM 1571 O O . ASN A 1 199 ? 7.766 -2.810 -6.964 1.00 90.62 199 ASN A O 1
ATOM 1575 N N . ALA A 1 200 ? 9.166 -3.636 -8.507 1.00 91.62 200 ALA A N 1
ATOM 1576 C CA . ALA A 1 200 ? 8.656 -4.998 -8.383 1.00 91.62 200 ALA A CA 1
ATOM 1577 C C . ALA A 1 200 ? 8.936 -5.562 -6.979 1.00 91.62 200 ALA A C 1
ATOM 1579 O O . ALA A 1 200 ? 8.092 -6.245 -6.402 1.00 91.62 200 ALA A O 1
ATOM 1580 N N . TRP A 1 201 ? 10.090 -5.234 -6.385 1.00 92.50 201 TRP A N 1
ATOM 1581 C CA . TRP A 1 201 ? 10.437 -5.660 -5.023 1.00 92.50 201 TRP A CA 1
ATOM 1582 C C . TRP A 1 201 ? 9.565 -5.001 -3.959 1.00 92.50 201 TRP A C 1
ATOM 1584 O O . TRP A 1 201 ? 9.256 -5.641 -2.953 1.00 92.50 201 TRP A O 1
ATOM 1594 N N . LEU A 1 202 ? 9.138 -3.757 -4.202 1.00 93.88 202 LEU A N 1
ATOM 1595 C CA . LEU A 1 202 ? 8.134 -3.072 -3.393 1.00 93.88 202 LEU A CA 1
ATOM 1596 C C . LEU A 1 202 ? 6.761 -3.745 -3.514 1.00 93.88 202 LEU A C 1
ATOM 1598 O O . LEU A 1 202 ? 6.161 -4.057 -2.490 1.00 93.88 202 LEU A O 1
ATOM 1602 N N . CYS A 1 203 ? 6.284 -4.030 -4.730 1.00 93.06 203 CYS A N 1
ATOM 1603 C CA . CYS A 1 203 ? 5.002 -4.713 -4.944 1.00 93.06 203 CYS A CA 1
ATOM 1604 C C . CYS A 1 203 ? 4.947 -6.070 -4.222 1.00 93.06 203 CYS A C 1
ATOM 1606 O O . CYS A 1 203 ? 3.954 -6.391 -3.568 1.00 93.06 203 CYS A O 1
ATOM 1608 N N . MET A 1 204 ? 6.041 -6.835 -4.270 1.00 92.44 204 MET A N 1
ATOM 1609 C CA . MET A 1 204 ? 6.165 -8.132 -3.592 1.00 92.44 204 MET A CA 1
ATOM 1610 C C . MET A 1 204 ? 6.185 -8.042 -2.058 1.00 92.44 204 MET A C 1
ATOM 1612 O O . MET A 1 204 ? 6.189 -9.076 -1.400 1.00 92.44 204 MET A O 1
ATOM 1616 N N . GLN A 1 205 ? 6.197 -6.847 -1.455 1.00 92.69 205 GLN A N 1
ATOM 1617 C CA . GLN A 1 205 ? 6.036 -6.716 -0.000 1.00 92.69 205 GLN A CA 1
ATOM 1618 C C . GLN A 1 205 ? 4.606 -7.006 0.458 1.00 92.69 205 GLN A C 1
ATOM 1620 O O . GLN A 1 205 ? 4.432 -7.383 1.619 1.00 92.69 205 GLN A O 1
ATOM 1625 N N . CYS A 1 206 ? 3.635 -6.841 -0.449 1.00 92.00 206 CYS A N 1
ATOM 1626 C CA . CYS A 1 206 ? 2.221 -7.154 -0.247 1.00 92.00 206 CYS A CA 1
ATOM 1627 C C . CYS A 1 206 ? 1.792 -8.365 -1.094 1.00 92.00 206 CYS A C 1
ATOM 1629 O O . CYS A 1 206 ? 1.145 -9.267 -0.580 1.00 92.00 206 CYS A O 1
ATOM 1631 N N . HIS A 1 207 ? 2.220 -8.432 -2.359 1.00 92.69 207 HIS A N 1
ATOM 1632 C CA . HIS A 1 207 ? 1.950 -9.549 -3.275 1.00 92.69 207 HIS A CA 1
ATOM 1633 C C . HIS A 1 207 ? 3.016 -10.645 -3.143 1.00 92.69 207 HIS A C 1
ATOM 1635 O O . HIS A 1 207 ? 3.764 -10.926 -4.083 1.00 92.69 207 HIS A O 1
ATOM 1641 N N . ALA A 1 208 ? 3.156 -11.176 -1.929 1.00 91.69 208 ALA A N 1
ATOM 1642 C CA . ALA A 1 208 ? 4.217 -12.101 -1.555 1.00 91.69 208 ALA A CA 1
ATOM 1643 C C . ALA A 1 208 ? 3.777 -13.572 -1.669 1.00 91.69 208 ALA A C 1
ATOM 1645 O O . ALA A 1 208 ? 2.600 -13.880 -1.469 1.00 91.69 208 ALA A O 1
ATOM 1646 N N . PRO A 1 209 ? 4.720 -14.498 -1.913 1.00 93.31 209 PRO A N 1
ATOM 1647 C CA . PRO A 1 209 ? 4.467 -15.928 -1.797 1.00 93.31 209 PRO A CA 1
ATOM 1648 C C . PRO A 1 209 ? 4.368 -16.356 -0.335 1.00 93.31 209 PRO A C 1
ATOM 1650 O O . PRO A 1 209 ? 4.688 -15.609 0.594 1.00 93.31 209 PRO A O 1
ATOM 1653 N N . ASN A 1 210 ? 4.018 -17.623 -0.142 1.00 92.00 210 ASN A N 1
ATOM 1654 C CA . ASN A 1 210 ? 4.132 -18.294 1.141 1.00 92.00 210 ASN A CA 1
ATOM 1655 C C . ASN A 1 210 ? 5.582 -18.301 1.673 1.00 92.00 210 ASN A C 1
ATOM 1657 O O . ASN A 1 210 ? 6.559 -17.954 1.002 1.00 92.00 210 ASN A O 1
ATOM 1661 N N . ASN A 1 211 ? 5.744 -18.786 2.903 1.00 91.44 211 ASN A N 1
ATOM 1662 C CA . ASN A 1 211 ? 7.039 -18.874 3.581 1.00 91.44 211 ASN A CA 1
ATOM 1663 C C . ASN A 1 211 ? 8.087 -19.768 2.878 1.00 91.44 211 ASN A C 1
ATOM 1665 O O . ASN A 1 211 ? 9.275 -19.666 3.193 1.00 91.44 211 ASN A O 1
ATOM 1669 N N . ARG A 1 212 ? 7.679 -20.617 1.927 1.00 93.88 212 ARG A N 1
ATOM 1670 C CA . ARG A 1 212 ? 8.569 -21.443 1.095 1.00 93.88 212 ARG A CA 1
ATOM 1671 C C . ARG A 1 212 ? 9.050 -20.722 -0.160 1.00 93.88 212 ARG A C 1
ATOM 1673 O O . ARG A 1 212 ? 9.932 -21.237 -0.841 1.00 93.88 212 ARG A O 1
ATOM 1680 N N . ARG A 1 213 ? 8.542 -19.511 -0.420 1.00 94.62 213 ARG A N 1
ATOM 1681 C CA . ARG A 1 213 ? 8.869 -18.681 -1.589 1.00 94.62 213 ARG A CA 1
ATOM 1682 C C . ARG A 1 213 ? 8.454 -19.346 -2.906 1.00 94.62 213 ARG A C 1
ATOM 1684 O O . ARG A 1 213 ? 9.138 -19.215 -3.919 1.00 94.62 213 ARG A O 1
ATOM 1691 N N . GLU A 1 214 ? 7.346 -20.081 -2.869 1.00 94.94 214 GLU A N 1
ATOM 1692 C CA . GLU A 1 214 ? 6.775 -20.773 -4.026 1.00 94.94 214 GLU A CA 1
ATOM 1693 C C . GLU A 1 214 ? 5.962 -19.788 -4.880 1.00 94.94 214 GLU A C 1
ATOM 1695 O O . GLU A 1 214 ? 5.046 -19.135 -4.375 1.00 94.94 214 GLU A O 1
ATOM 1700 N N . VAL A 1 215 ? 6.262 -19.678 -6.175 1.00 93.62 215 VAL A N 1
ATOM 1701 C CA . VAL A 1 215 ? 5.535 -18.764 -7.072 1.00 93.62 215 VAL A CA 1
ATOM 1702 C C . VAL A 1 215 ? 4.057 -19.144 -7.213 1.00 93.62 215 VAL A C 1
ATOM 1704 O O . VAL A 1 215 ? 3.679 -20.320 -7.233 1.00 93.62 215 VAL A O 1
ATOM 1707 N N . GLY A 1 216 ? 3.193 -18.135 -7.310 1.00 89.94 216 GLY A N 1
ATOM 1708 C CA . GLY A 1 216 ? 1.740 -18.279 -7.393 1.00 89.94 216 GLY A CA 1
ATOM 1709 C C . GLY A 1 216 ? 1.088 -18.898 -6.149 1.00 89.94 216 GLY A C 1
ATOM 1710 O O . GLY A 1 216 ? -0.025 -19.429 -6.245 1.00 89.94 216 GLY A O 1
ATOM 1711 N N . SER A 1 217 ? 1.782 -18.919 -5.011 1.00 92.56 217 SER A N 1
ATOM 1712 C CA . SER A 1 217 ? 1.192 -19.207 -3.699 1.00 92.56 217 SER A CA 1
ATOM 1713 C C . SER A 1 217 ? 0.717 -17.914 -3.032 1.00 92.56 217 SER A C 1
ATOM 1715 O O . SER A 1 217 ? 1.239 -16.845 -3.335 1.00 92.56 2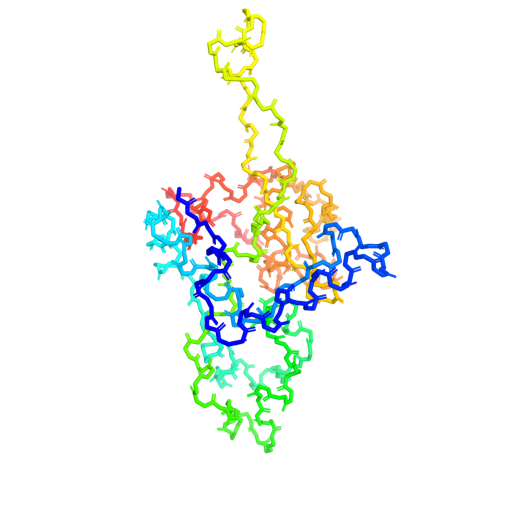17 SER A O 1
ATOM 1717 N N . GLU A 1 218 ? -0.266 -18.015 -2.135 1.00 90.50 218 GLU A N 1
ATOM 1718 C CA . GLU A 1 218 ? -0.888 -16.858 -1.473 1.00 90.50 218 GLU A CA 1
ATOM 1719 C C . GLU A 1 218 ? -1.274 -15.759 -2.478 1.00 90.50 218 GLU A C 1
ATOM 1721 O O . GLU A 1 218 ? -2.004 -16.024 -3.440 1.00 90.50 218 GLU A O 1
ATOM 1726 N N . ASP A 1 219 ? -0.765 -14.541 -2.289 1.00 89.75 219 ASP A N 1
ATOM 1727 C CA . ASP A 1 219 ? -1.000 -13.416 -3.185 1.00 89.75 219 ASP A CA 1
ATOM 1728 C C . ASP A 1 219 ? 0.177 -13.135 -4.135 1.00 89.75 219 ASP A C 1
ATOM 1730 O O . ASP A 1 219 ? 0.218 -12.089 -4.783 1.00 89.75 219 ASP A O 1
ATOM 1734 N N . ASP A 1 220 ? 1.119 -14.073 -4.279 1.00 93.19 220 ASP A N 1
ATOM 1735 C CA . ASP A 1 220 ? 2.235 -13.934 -5.213 1.00 93.19 220 ASP A CA 1
ATOM 1736 C C . ASP A 1 220 ? 1.745 -13.749 -6.650 1.00 93.19 220 ASP A C 1
ATOM 1738 O O . ASP A 1 220 ? 0.967 -14.546 -7.187 1.00 93.19 220 ASP A O 1
ATOM 1742 N N . LYS A 1 221 ? 2.264 -12.698 -7.287 1.00 90.62 221 LYS A N 1
ATOM 1743 C CA . LYS A 1 221 ? 2.066 -12.390 -8.709 1.00 90.62 221 LYS A CA 1
ATOM 1744 C C . LYS A 1 221 ? 3.400 -12.348 -9.452 1.00 90.62 221 LYS A C 1
ATOM 1746 O O . LYS A 1 221 ? 3.548 -11.587 -10.409 1.00 90.62 221 LYS A O 1
ATOM 1751 N N . THR A 1 222 ? 4.398 -13.126 -9.035 1.00 91.69 222 THR A N 1
ATOM 1752 C CA . THR A 1 222 ? 5.686 -13.155 -9.738 1.00 91.69 222 THR A CA 1
ATOM 1753 C C . THR A 1 222 ? 5.478 -13.652 -11.180 1.00 91.69 222 THR A C 1
ATOM 1755 O O . THR A 1 222 ? 4.847 -14.692 -11.383 1.00 91.69 222 THR A O 1
ATOM 1758 N N . PRO A 1 223 ? 5.946 -12.923 -12.214 1.00 91.44 223 PRO A N 1
ATOM 1759 C CA . PRO A 1 223 ? 5.898 -13.406 -13.593 1.00 91.44 223 PRO A CA 1
ATOM 1760 C C . PRO A 1 223 ? 6.720 -14.688 -13.777 1.00 91.44 223 PRO A C 1
ATOM 1762 O O . PRO A 1 223 ? 7.850 -14.774 -13.295 1.00 91.44 223 PRO A O 1
ATOM 1765 N N . THR A 1 224 ? 6.177 -15.667 -14.502 1.00 90.12 224 THR A N 1
ATOM 1766 C CA . THR A 1 224 ? 6.824 -16.974 -14.739 1.00 90.12 224 THR A CA 1
ATOM 1767 C C . THR A 1 224 ? 6.887 -17.334 -16.228 1.00 90.12 224 THR A C 1
ATOM 1769 O O . THR A 1 224 ? 6.260 -16.697 -17.081 1.00 90.12 224 THR A O 1
ATOM 1772 N N . GLY A 1 225 ? 7.677 -18.354 -16.582 1.00 87.19 225 GLY A N 1
ATOM 1773 C CA . GLY A 1 225 ? 7.804 -18.830 -17.960 1.00 87.19 225 GLY A CA 1
ATOM 1774 C C . GLY A 1 225 ? 8.445 -17.806 -18.904 1.00 87.19 225 GLY A C 1
ATOM 1775 O O . GLY A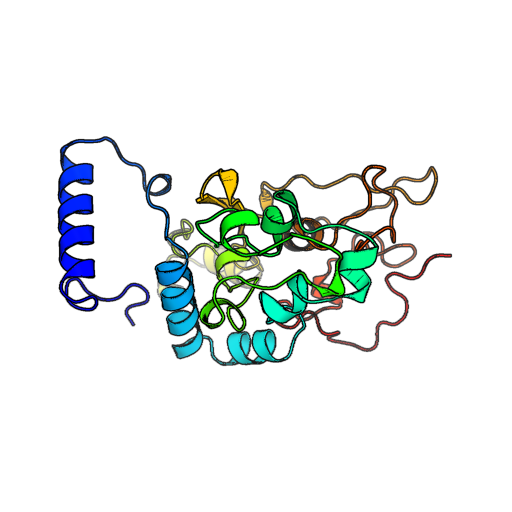 1 225 ? 9.555 -17.339 -18.675 1.00 87.19 225 GLY A O 1
ATOM 1776 N N . LEU A 1 226 ? 7.760 -17.457 -20.001 1.00 87.81 226 LEU A N 1
ATOM 1777 C CA . LEU A 1 226 ? 8.279 -16.500 -21.000 1.00 87.81 226 LEU A CA 1
ATOM 1778 C C . LEU A 1 226 ? 8.404 -15.064 -20.467 1.00 87.81 226 LEU A C 1
ATOM 1780 O O . LEU A 1 226 ? 8.999 -14.214 -21.124 1.00 87.81 226 LEU A O 1
ATOM 1784 N N . TYR A 1 227 ? 7.821 -14.806 -19.301 1.00 89.75 227 TYR A N 1
ATOM 1785 C CA . TYR A 1 227 ? 7.673 -13.492 -18.694 1.00 89.75 227 TYR A CA 1
ATOM 1786 C C . TYR A 1 227 ? 8.588 -13.289 -17.480 1.00 89.75 227 TYR A C 1
ATOM 1788 O O . TYR A 1 227 ? 8.538 -12.238 -16.843 1.00 89.75 227 TYR A O 1
ATOM 1796 N N . GLU A 1 228 ? 9.429 -14.274 -17.153 1.00 92.19 228 GLU A N 1
ATOM 1797 C CA . GLU A 1 228 ? 10.377 -14.176 -16.045 1.00 92.19 228 GLU A CA 1
ATOM 1798 C C . GLU A 1 228 ? 11.300 -12.959 -16.176 1.00 92.19 228 GLU A C 1
ATOM 1800 O O . GLU A 1 228 ? 11.849 -12.652 -17.236 1.00 92.19 228 GLU A O 1
ATOM 1805 N N . GLY A 1 229 ? 11.504 -12.269 -15.059 1.00 91.88 229 GLY A N 1
ATOM 1806 C CA . GLY A 1 229 ? 12.334 -11.073 -14.975 1.00 91.88 229 GLY A CA 1
ATOM 1807 C C . GLY A 1 229 ? 11.653 -9.779 -15.423 1.00 91.88 229 GLY A C 1
ATOM 1808 O O . GLY A 1 229 ? 12.248 -8.716 -15.244 1.00 91.88 229 GLY A O 1
ATOM 1809 N N . MET A 1 230 ? 10.432 -9.822 -15.962 1.00 91.94 230 MET A N 1
ATOM 1810 C CA . MET A 1 230 ? 9.681 -8.600 -16.275 1.00 91.94 230 MET A CA 1
ATOM 1811 C C . MET A 1 230 ? 9.226 -7.885 -15.003 1.00 91.94 230 MET A C 1
ATOM 1813 O O . MET A 1 230 ? 8.957 -8.517 -13.979 1.00 91.94 230 MET A O 1
ATOM 1817 N N . SER A 1 231 ? 9.141 -6.558 -15.066 1.00 91.12 231 SER A N 1
ATOM 1818 C CA . SER A 1 231 ? 8.571 -5.758 -13.986 1.00 91.12 231 SER A CA 1
ATOM 1819 C C . SER A 1 231 ? 7.053 -5.918 -13.951 1.00 91.12 231 SER A C 1
ATOM 1821 O O . SER A 1 231 ? 6.391 -6.055 -14.982 1.00 91.12 231 SER A O 1
ATOM 1823 N N . CYS A 1 232 ? 6.468 -5.802 -12.758 1.00 90.31 232 CYS A N 1
ATOM 1824 C CA . CYS A 1 232 ? 5.023 -5.656 -12.589 1.00 90.31 232 CYS A CA 1
ATOM 1825 C C . CYS A 1 232 ? 4.492 -4.484 -13.435 1.00 90.31 232 CYS A C 1
ATOM 1827 O O . CYS A 1 232 ? 3.414 -4.564 -14.024 1.00 90.31 232 CYS A O 1
ATOM 1829 N N . LEU A 1 233 ? 5.283 -3.411 -13.549 1.00 89.44 233 LEU A N 1
ATOM 1830 C CA . LEU A 1 233 ? 4.917 -2.188 -14.257 1.00 89.44 233 LEU A CA 1
ATOM 1831 C C . LEU A 1 233 ? 4.913 -2.338 -15.782 1.00 89.44 233 LEU A C 1
ATOM 1833 O O . LEU A 1 233 ? 4.344 -1.480 -16.457 1.00 89.44 233 LEU A O 1
ATOM 1837 N N . ASP A 1 234 ? 5.463 -3.417 -16.339 1.00 88.69 234 ASP A N 1
ATOM 1838 C CA . ASP A 1 234 ? 5.355 -3.695 -17.776 1.00 88.69 234 ASP A CA 1
ATOM 1839 C C . ASP A 1 234 ? 3.907 -4.043 -18.165 1.00 88.69 234 ASP A C 1
ATOM 1841 O O . ASP A 1 234 ? 3.449 -3.734 -19.269 1.00 88.69 234 ASP A O 1
ATOM 1845 N N . CYS A 1 235 ? 3.154 -4.632 -17.227 1.00 88.25 235 CYS A N 1
ATOM 1846 C CA . CYS A 1 235 ? 1.771 -5.060 -17.431 1.00 88.25 235 CYS A CA 1
ATOM 1847 C C . CYS A 1 235 ? 0.750 -4.240 -16.632 1.00 88.25 235 CYS A C 1
ATOM 1849 O O . CYS A 1 235 ? -0.363 -4.061 -17.119 1.00 88.25 235 CYS A O 1
ATOM 1851 N N . HIS A 1 236 ? 1.105 -3.713 -15.457 1.00 89.88 236 HIS A N 1
ATOM 1852 C CA . HIS A 1 236 ? 0.173 -3.061 -14.530 1.00 89.88 236 HIS A CA 1
ATOM 1853 C C . HIS A 1 236 ? 0.381 -1.548 -14.420 1.00 89.88 236 HIS A C 1
ATOM 1855 O O . HIS A 1 236 ? 1.500 -1.031 -14.500 1.00 89.88 236 HIS A O 1
ATOM 1861 N N . ASN A 1 237 ? -0.719 -0.818 -14.227 1.00 89.50 237 ASN A N 1
ATOM 1862 C CA . ASN A 1 237 ? -0.705 0.583 -13.828 1.00 89.50 237 ASN A CA 1
ATOM 1863 C C . ASN A 1 237 ? -0.266 0.687 -12.355 1.00 89.50 237 ASN A C 1
ATOM 1865 O O . ASN A 1 237 ? -0.869 0.023 -11.514 1.00 89.50 237 ASN A O 1
ATOM 1869 N N . PRO A 1 238 ? 0.745 1.512 -12.026 1.00 87.88 238 PRO A N 1
ATOM 1870 C CA . PRO A 1 238 ? 1.306 1.572 -10.675 1.00 87.88 238 PRO A CA 1
ATOM 1871 C C . PRO A 1 238 ? 0.297 1.977 -9.592 1.00 87.88 238 PRO A C 1
ATOM 1873 O O . PRO A 1 238 ? 0.408 1.502 -8.466 1.00 87.88 238 PRO A O 1
ATOM 1876 N N . HIS A 1 239 ? -0.682 2.833 -9.905 1.00 91.12 239 HIS A N 1
ATOM 1877 C CA . HIS A 1 239 ? -1.584 3.383 -8.888 1.00 91.12 239 HIS A CA 1
ATOM 1878 C C . HIS A 1 239 ? -2.904 2.614 -8.772 1.00 91.12 239 HIS A C 1
ATOM 1880 O O . HIS A 1 239 ? -3.394 2.450 -7.660 1.00 91.12 239 HIS A O 1
ATOM 1886 N N . SER A 1 240 ? -3.440 2.073 -9.874 1.00 88.50 240 SER A N 1
ATOM 1887 C CA . SER A 1 240 ? -4.686 1.283 -9.849 1.00 88.50 240 SER A CA 1
ATOM 1888 C C . SER A 1 240 ? -4.471 -0.231 -9.736 1.00 88.50 240 SER A C 1
ATOM 1890 O O . SER A 1 240 ? -5.419 -0.971 -9.481 1.00 88.50 240 SER A O 1
ATOM 1892 N N . ASN A 1 241 ? -3.246 -0.703 -9.991 1.00 86.94 241 ASN A N 1
ATOM 1893 C CA . ASN A 1 241 ? -2.896 -2.112 -10.198 1.00 86.94 241 ASN A CA 1
ATOM 1894 C C . ASN A 1 241 ? -3.656 -2.798 -11.358 1.00 86.94 241 ASN A C 1
ATOM 1896 O O . ASN A 1 241 ? -3.575 -4.010 -11.551 1.00 86.94 241 ASN A O 1
ATOM 1900 N N . GLN A 1 242 ? -4.391 -2.041 -12.177 1.00 87.56 242 GLN A N 1
ATOM 1901 C CA . GLN A 1 242 ? -5.106 -2.591 -13.328 1.00 87.56 242 GLN A CA 1
ATOM 1902 C C . GLN A 1 242 ? -4.144 -2.885 -14.482 1.00 87.56 242 GLN A C 1
ATOM 1904 O O . GLN A 1 242 ? -3.092 -2.255 -14.619 1.00 87.56 242 GLN A O 1
ATOM 1909 N N . LEU A 1 243 ? -4.526 -3.817 -15.352 1.00 86.75 243 LEU A N 1
ATOM 1910 C CA . LEU A 1 243 ? -3.756 -4.153 -16.547 1.00 86.75 243 LEU A CA 1
ATOM 1911 C C . LEU A 1 243 ? -3.736 -2.982 -17.544 1.00 86.75 243 LEU A C 1
ATOM 1913 O O . LEU A 1 243 ? -4.780 -2.460 -17.926 1.00 86.75 243 LEU A O 1
ATOM 1917 N N . LYS A 1 244 ? -2.540 -2.608 -18.010 1.00 81.25 244 LYS A N 1
ATOM 1918 C CA . LYS A 1 244 ? -2.311 -1.624 -19.083 1.00 81.25 244 LYS A CA 1
ATOM 1919 C C . LYS A 1 244 ? -2.701 -2.168 -20.456 1.00 81.25 244 LYS A C 1
ATOM 1921 O O . LYS A 1 244 ? -3.125 -1.409 -21.317 1.00 81.25 244 LYS A O 1
ATOM 1926 N N . ASN A 1 245 ? -2.503 -3.472 -20.662 1.00 68.81 245 ASN A N 1
ATOM 1927 C CA . ASN A 1 245 ? -2.597 -4.157 -21.951 1.00 68.81 245 ASN A CA 1
ATOM 1928 C C . ASN A 1 245 ? -3.225 -5.553 -21.793 1.00 68.81 245 ASN A C 1
ATOM 1930 O O . ASN A 1 245 ? -3.287 -6.101 -20.696 1.00 68.81 245 ASN A O 1
ATOM 1934 N N . ASN A 1 246 ? -3.605 -6.179 -22.911 1.00 63.53 246 ASN A N 1
ATOM 1935 C CA . ASN A 1 246 ? -4.206 -7.522 -22.970 1.00 63.53 246 ASN A CA 1
ATOM 1936 C C . ASN A 1 246 ? -3.221 -8.685 -22.708 1.00 63.53 246 ASN A C 1
ATOM 1938 O O . ASN A 1 246 ? -3.438 -9.785 -23.221 1.00 63.53 246 ASN A O 1
ATOM 1942 N N . TYR A 1 247 ? -2.140 -8.482 -21.947 1.00 62.69 247 TYR A N 1
ATOM 1943 C CA . TYR A 1 247 ? -1.262 -9.584 -21.548 1.00 62.69 247 TYR A CA 1
ATOM 1944 C C . TYR A 1 247 ? -2.053 -10.538 -20.647 1.00 62.69 247 TYR A C 1
ATOM 1946 O O . TYR A 1 247 ? -2.315 -10.255 -19.481 1.00 62.69 247 TYR A O 1
ATOM 1954 N N . ARG A 1 248 ? -2.504 -11.660 -21.215 1.00 62.97 248 ARG A N 1
ATOM 1955 C CA . ARG A 1 248 ? -3.195 -12.720 -20.480 1.00 62.97 248 ARG A CA 1
ATOM 1956 C C . ARG A 1 248 ? -2.167 -13.727 -19.981 1.00 62.97 248 ARG A C 1
ATOM 1958 O O . ARG A 1 248 ? -1.181 -13.994 -20.659 1.00 62.97 248 ARG A O 1
ATOM 1965 N N . ASN A 1 249 ? -2.453 -14.330 -18.831 1.00 67.44 249 ASN A N 1
ATOM 1966 C CA . ASN A 1 249 ? -1.769 -15.525 -18.331 1.00 67.44 249 ASN A CA 1
ATOM 1967 C C . ASN A 1 249 ? -0.309 -15.328 -17.873 1.00 67.44 249 ASN A C 1
ATOM 1969 O O . ASN A 1 249 ? 0.435 -16.299 -17.795 1.00 67.44 249 ASN A O 1
ATOM 1973 N N . VAL A 1 250 ? 0.091 -14.103 -17.512 1.00 75.81 250 VAL A N 1
ATOM 1974 C CA . VAL A 1 250 ? 1.461 -13.786 -17.044 1.00 75.81 250 VAL A CA 1
ATOM 1975 C C . VAL A 1 250 ? 1.821 -14.487 -15.723 1.00 75.81 250 VAL A C 1
ATOM 1977 O O . VAL A 1 250 ? 2.983 -14.802 -15.480 1.00 75.81 250 VAL A O 1
ATOM 1980 N N . HIS A 1 251 ? 0.813 -14.774 -14.895 1.00 76.44 251 HIS A N 1
ATOM 1981 C CA . HIS A 1 251 ? 0.957 -15.420 -13.583 1.00 76.44 251 HIS A CA 1
ATOM 1982 C C . HIS A 1 251 ? 0.409 -16.855 -13.554 1.00 76.44 251 HIS A C 1
ATOM 1984 O O . HIS A 1 251 ? 0.225 -17.423 -12.479 1.00 76.44 251 HIS A O 1
ATOM 1990 N N . GLN A 1 252 ? 0.044 -17.431 -14.708 1.00 63.97 252 GLN A N 1
ATOM 1991 C CA . GLN A 1 252 ? -0.582 -18.753 -14.720 1.00 63.97 252 GLN A CA 1
ATOM 1992 C C . GLN A 1 252 ? 0.417 -19.851 -14.366 1.00 63.97 252 GLN A C 1
ATOM 1994 O O . GLN A 1 252 ? 1.499 -19.940 -14.943 1.00 63.97 252 GLN A O 1
ATOM 1999 N N . LYS A 1 253 ? -0.004 -20.728 -13.452 1.00 52.47 253 LYS A N 1
ATOM 2000 C CA . LYS A 1 253 ? 0.673 -21.994 -13.174 1.00 52.47 253 LYS A CA 1
ATOM 2001 C C . LYS A 1 253 ? 0.632 -22.869 -14.429 1.00 52.47 253 LYS A C 1
ATOM 2003 O O . LYS A 1 253 ? -0.410 -22.952 -15.081 1.00 52.47 253 LYS A O 1
ATOM 2008 N N . LYS A 1 254 ? 1.756 -23.509 -14.752 1.00 48.72 254 LYS A N 1
ATOM 2009 C CA . LYS A 1 254 ? 1.760 -24.671 -15.649 1.00 48.72 254 LYS A CA 1
ATOM 2010 C C . LYS A 1 254 ? 1.131 -25.878 -14.968 1.00 48.72 254 LYS A C 1
ATOM 2012 O O . LYS A 1 254 ? 1.397 -26.069 -13.759 1.00 48.72 254 LYS A O 1
#

=== Feature glossary ===
The record interleaves many kinds of information about one protein. Here is each kind framed as the question it answers.

Q: What does the local fold look like, residue by residue?
A: A 3Di character summarizes, for each residue, the relative orientation of the Cα frame of its nearest spatial neighbor. Because it encodes fold topology rather than chemistry, 3Di alignments detect remote structural similarity that sequence alignment misses.

Q: Which residues are in helices, strands, or loops?
A: Secondary structure is the local, repeating backbone conformation. DSSP classifies it into eight states by reading the hydrogen-bond network: three helix types (H, G, I), two β types (E, B), two non-regular types (T, S), and unstructured coil (-).

Q: How big and how compact is the whole molecule?
A: Three whole-structure scalars: the radius of gyration (RMS distance of Cα from centroid, in Å), the count of Cα–Cα contacts (pairs closer than 8 Å and separated by more than four residues in sequence — i.e. tertiary, not local, contacts), and the bounding-box dimensions. Together they distinguish compact globular folds from extended fibres or disordered chains.

Q: How confident is the AlphaFold model at each residue?
A: For AlphaFold models, the B-factor field carries pLDDT — the model's own estimate of local accuracy on a 0–100 scale. Regions with pLDDT<50 should be treated as essentially unmodeled; they often correspond to intrinsically disordered segments.

Q: What family and function is it annotated with?
A: Functional annotations link the protein to curated databases. InterPro entries identify conserved domains and families by matching the sequence against member-database signatures (Pfam, PROSITE, CDD, …). Gene Ontology (GO) terms describe molecular function, biological process, and cellular component in a controlled vocabulary. CATH places the structure in a hierarchical fold classification (Class/Architecture/Topology/Homologous-superfamily). The organism is the source species.

Q: What known structures does this most resemble?
A: Nearest PDB neighbors are the top structural matches found by Foldseek when searching this structure against the entire Protein Data Bank. Each hit reports a TM-score (0 to 1; >0.5 almost always implies the same fold) and an E-value. These are *structural* homologs — they may share no detectable sequence similarity.

Q: Which residues are buried vs exposed?
A: Solvent-accessible surface area (SASA) is the area in Å² traced out by the centre of a 1.4 Å probe sphere (a water molecule) rolled over the protein's van der Waals surface (Shrake–Rupley / Lee–Richards construction). Buried residues have near-zero SASA; fully exposed residues can exceed 200 Å². The total SASA scales roughly with the number of surface residues.

Q: What are the backbone torsion angles?
A: φ (phi) and ψ (psi) are the two rotatable backbone dihedrals per residue: φ is the C(i-1)–N–Cα–C torsion, ψ is the N–Cα–C–N(i+1) torsion, both in degrees on (−180°, 180°]. α-helical residues cluster near (−60°, −45°); β-strand residues near (−120°, +130°). A Ramachandran plot is simply a scatter of (φ, ψ) for every residue.

Q: Are the domains correctly placed relative to each other?
A: Predicted aligned error is AlphaFold's pairwise confidence. Unlike pLDDT (per-residue), PAE is per-residue-pair and captures whether two parts of the structure are correctly placed relative to each other. Units are ångströms of expected positional error.

Q: What if only a Cα trace is available?
A: P-SEA three-state annotation labels each residue as helix, strand, or coil based purely on the geometry of the Cα trace. It serves as a fallback when the full backbone (and thus DSSP) is unavailable.

Q: What is the amino-acid chain?
A: This is the polypeptide sequence — one letter per residue, N-terminus first. Length ranges from a few dozen residues for small domains to over a thousand for large multi-domain proteins.

Q: What do the rendered images show?
A: The six renders are orthographic views along the three Cartesian axes in both directions. Representation (cartoon, sticks, or surface) and color scheme (sequence-rainbow or by-chain) vary across proteins so the training set covers all the common visualization conventions.

Q: What do the diagnostic plots show?
A: Plot images: a contact map (which residues are close in 3D, as an N×N binary image), a Ramachandran scatter (backbone torsion angles, revealing secondary-structure composition at a glance), and — for AlphaFold structures — a PAE heatmap (pairwise prediction confidence).

Q: How mobile is each atom in the crystal?
A: B-factor (Debye–Waller factor) reflects atomic displacement in the crystal lattice. It is an experimental observable (units Å²), not a prediction; low values mean the atom is pinned down, high values mean it moves or is heterogeneous across the crystal.

Q: Where is each backbone atom in 3D?
A: The mmCIF table is the protein's shape written out atom by atom. For each backbone N, Cα, C, and carbonyl O, it records an (x, y, z) coordinate triple in Å plus the residue type, chain letter, and residue number.